Protein AF-A0A8H6SJC3-F1 (afdb_monomer_lite)

Organism: Mycena chlorophos (NCBI:txid658473)

pLDDT: mean 74.45, std 19.92, range [38.31, 98.19]

Structure (mmCIF, N/CA/C/O backbone):
data_AF-A0A8H6SJC3-F1
#
_entry.id   AF-A0A8H6SJC3-F1
#
loop_
_atom_site.group_PDB
_atom_site.id
_atom_site.type_symbol
_atom_site.label_atom_id
_atom_site.label_alt_id
_atom_site.label_comp_id
_atom_site.label_asym_id
_atom_site.label_entity_id
_atom_site.label_seq_id
_atom_site.pdbx_PDB_ins_code
_atom_site.Cartn_x
_atom_site.Cartn_y
_atom_site.Cartn_z
_atom_site.occupancy
_atom_site.B_iso_or_equiv
_atom_site.auth_seq_id
_atom_site.auth_comp_id
_atom_site.auth_asym_id
_atom_site.auth_atom_id
_atom_site.pdbx_PDB_model_num
ATOM 1 N N . MET A 1 1 ? 1.772 46.746 -8.504 1.00 50.16 1 MET A N 1
ATOM 2 C CA . MET A 1 1 ? 1.004 45.771 -9.321 1.00 50.16 1 MET A CA 1
ATOM 3 C C . MET A 1 1 ? 1.841 44.676 -10.005 1.00 50.16 1 MET A C 1
ATOM 5 O O . MET A 1 1 ? 1.263 43.672 -10.388 1.00 50.16 1 MET A O 1
ATOM 9 N N . ARG A 1 2 ? 3.179 44.777 -10.130 1.00 52.19 2 ARG A N 1
ATOM 10 C CA . ARG A 1 2 ? 4.006 43.710 -10.751 1.00 52.19 2 ARG A CA 1
ATOM 11 C C . ARG A 1 2 ? 4.203 42.447 -9.886 1.00 52.19 2 ARG A C 1
ATOM 13 O O . ARG A 1 2 ? 4.376 41.371 -10.439 1.00 52.19 2 ARG A O 1
ATOM 20 N N . ALA A 1 3 ? 4.109 42.555 -8.557 1.00 54.66 3 ALA A N 1
ATOM 21 C CA . ALA A 1 3 ? 4.301 41.428 -7.632 1.00 54.66 3 ALA A CA 1
ATOM 22 C C . ALA A 1 3 ? 3.130 40.421 -7.598 1.00 54.66 3 ALA A C 1
ATOM 24 O O . ALA A 1 3 ? 3.323 39.253 -7.280 1.00 54.66 3 ALA A O 1
ATOM 25 N N . ALA A 1 4 ? 1.914 40.843 -7.964 1.00 55.31 4 ALA A N 1
ATOM 26 C CA . ALA A 1 4 ? 0.754 39.948 -8.009 1.00 55.31 4 ALA A CA 1
ATOM 27 C C . ALA A 1 4 ? 0.805 38.990 -9.217 1.00 55.31 4 ALA A C 1
ATOM 29 O O . ALA A 1 4 ? 0.347 37.853 -9.136 1.00 55.31 4 ALA A O 1
ATOM 30 N N . LEU A 1 5 ? 1.425 39.419 -10.323 1.00 57.59 5 LEU A N 1
ATOM 31 C CA . LEU A 1 5 ? 1.530 38.628 -11.553 1.00 57.59 5 LEU A CA 1
ATOM 32 C C . LEU A 1 5 ? 2.629 37.554 -11.485 1.00 57.59 5 LEU A C 1
ATOM 34 O O . LEU A 1 5 ? 2.480 36.495 -12.093 1.00 57.59 5 LEU A O 1
ATOM 38 N N . SER A 1 6 ? 3.706 37.774 -10.722 1.00 57.31 6 SER A N 1
ATOM 39 C CA . SER A 1 6 ? 4.732 36.744 -10.490 1.00 57.31 6 SER A CA 1
ATOM 40 C C . SER A 1 6 ? 4.219 35.600 -9.606 1.00 57.31 6 SER A C 1
ATOM 42 O O . SER A 1 6 ? 4.542 34.442 -9.865 1.00 57.31 6 SER A O 1
ATOM 44 N N . SER A 1 7 ? 3.355 35.901 -8.629 1.00 54.56 7 SER A N 1
ATOM 45 C CA . SER A 1 7 ? 2.690 34.891 -7.790 1.00 54.56 7 SER A CA 1
ATOM 46 C C . SER A 1 7 ? 1.774 33.969 -8.612 1.00 54.56 7 SER A C 1
ATOM 48 O O . SER A 1 7 ? 1.832 32.743 -8.495 1.00 54.56 7 SER A O 1
ATOM 50 N N . LEU A 1 8 ? 1.011 34.540 -9.550 1.00 57.16 8 LEU A N 1
ATOM 51 C CA . LEU A 1 8 ? 0.108 33.786 -10.429 1.00 57.16 8 LEU A CA 1
ATOM 52 C C . LEU A 1 8 ? 0.863 32.886 -11.423 1.00 57.16 8 LEU A C 1
ATOM 54 O O . LEU A 1 8 ? 0.428 31.772 -11.719 1.00 57.16 8 LEU A O 1
ATOM 58 N N . ARG A 1 9 ? 2.036 33.333 -11.890 1.00 55.62 9 ARG A N 1
ATOM 59 C CA . ARG A 1 9 ? 2.903 32.561 -12.793 1.00 55.62 9 ARG A CA 1
ATOM 60 C C . ARG A 1 9 ? 3.517 31.342 -12.097 1.00 55.62 9 ARG A C 1
ATOM 62 O O . ARG A 1 9 ? 3.545 30.264 -12.686 1.00 55.62 9 ARG A O 1
ATOM 69 N N . ASN A 1 10 ? 3.911 31.471 -10.829 1.00 55.03 10 ASN A N 1
ATOM 70 C CA . ASN A 1 10 ? 4.383 30.336 -10.029 1.00 55.03 10 ASN A CA 1
ATOM 71 C C . ASN A 1 10 ? 3.262 29.326 -9.741 1.00 55.03 10 ASN A C 1
ATOM 73 O O . ASN A 1 10 ? 3.500 28.119 -9.783 1.00 55.03 10 ASN A O 1
ATOM 77 N N . HIS A 1 11 ? 2.027 29.792 -9.534 1.00 54.56 11 HIS A N 1
ATOM 78 C CA . HIS A 1 11 ? 0.894 28.901 -9.285 1.00 54.56 11 HIS A CA 1
ATOM 79 C C . HIS A 1 11 ? 0.477 28.100 -10.535 1.00 54.56 11 HIS A C 1
ATOM 81 O O . HIS A 1 11 ? 0.094 26.934 -10.426 1.00 54.56 11 HIS A O 1
ATOM 87 N N . LEU A 1 12 ? 0.638 28.673 -11.735 1.00 52.19 12 LEU A N 1
ATOM 88 C CA . LEU A 1 12 ? 0.368 27.987 -13.006 1.00 52.19 12 LEU A CA 1
ATOM 89 C C . LEU A 1 12 ? 1.403 26.901 -13.352 1.00 52.19 12 LEU A C 1
ATOM 91 O O . LEU A 1 12 ? 1.046 25.899 -13.972 1.00 52.19 12 LEU A O 1
ATOM 95 N N . HIS A 1 13 ? 2.659 27.040 -12.913 1.00 49.22 13 HIS A N 1
ATOM 96 C CA . HIS A 1 13 ? 3.691 26.016 -13.130 1.00 49.22 13 HIS A CA 1
ATOM 97 C C . HIS A 1 13 ? 3.530 24.767 -12.242 1.00 49.22 13 HIS A C 1
ATOM 99 O O . HIS A 1 13 ? 4.047 23.706 -12.596 1.00 49.22 13 HIS A O 1
ATOM 105 N N . LEU A 1 14 ? 2.751 24.832 -11.154 1.00 50.84 14 LEU A N 1
ATOM 106 C CA . LEU A 1 14 ? 2.372 23.648 -10.366 1.00 50.84 14 LEU A CA 1
ATOM 107 C C . LEU A 1 14 ? 1.349 22.751 -11.085 1.00 50.84 14 LEU A C 1
ATOM 109 O O . LEU A 1 14 ? 1.324 21.546 -10.849 1.00 50.84 14 LEU A O 1
ATOM 113 N N . LYS A 1 15 ? 0.558 23.295 -12.021 1.00 48.22 15 LYS A N 1
ATOM 114 C CA . LYS A 1 15 ? -0.495 22.543 -12.730 1.00 48.22 15 LYS A CA 1
ATOM 115 C C . LYS A 1 15 ? 0.006 21.602 -13.835 1.00 48.22 15 LYS A C 1
ATOM 117 O O . LYS A 1 15 ? -0.793 20.863 -14.395 1.00 48.22 15 LYS A O 1
ATOM 122 N N . ARG A 1 16 ? 1.311 21.585 -14.142 1.00 46.00 16 ARG A N 1
ATOM 123 C CA . ARG A 1 16 ? 1.917 20.698 -15.162 1.00 46.00 16 ARG A CA 1
ATOM 124 C C . ARG A 1 16 ? 2.789 19.567 -14.598 1.00 46.00 16 ARG A C 1
ATOM 126 O O . ARG A 1 16 ? 3.507 18.918 -15.350 1.00 46.00 16 ARG A O 1
ATOM 133 N N . ARG A 1 17 ? 2.712 19.283 -13.293 1.00 47.28 17 ARG A N 1
ATOM 134 C CA . ARG A 1 17 ? 3.320 18.090 -12.668 1.00 47.28 17 ARG A CA 1
ATOM 135 C C . ARG A 1 17 ? 2.292 16.969 -12.452 1.00 47.28 17 ARG A C 1
ATOM 137 O O . ARG A 1 17 ? 2.230 16.362 -11.395 1.00 47.28 17 ARG A O 1
ATOM 144 N N . THR A 1 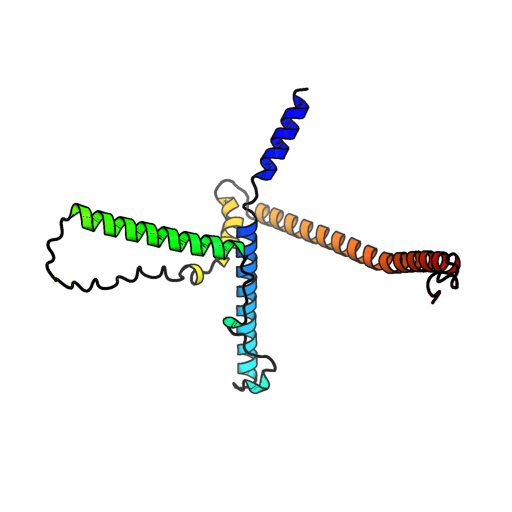18 ? 1.492 16.659 -13.467 1.00 48.03 18 THR A N 1
ATOM 145 C CA . THR A 1 18 ? 0.535 15.535 -13.448 1.00 48.03 18 THR A CA 1
ATOM 146 C C . THR A 1 18 ? 1.133 14.209 -13.942 1.00 48.03 18 THR A C 1
ATOM 148 O O . THR A 1 18 ? 0.408 13.246 -14.140 1.00 48.03 18 THR A O 1
ATOM 151 N N . HIS A 1 19 ? 2.463 14.102 -14.077 1.00 51.31 19 HIS A N 1
ATOM 152 C CA . HIS A 1 19 ? 3.162 12.838 -14.378 1.00 51.31 19 HIS A CA 1
ATOM 153 C C . HIS A 1 19 ? 3.531 12.011 -13.128 1.00 51.31 19 HIS A C 1
ATOM 155 O O . HIS A 1 19 ? 4.270 11.034 -13.222 1.00 51.31 19 HIS A O 1
ATOM 161 N N . ALA A 1 20 ? 3.008 12.373 -11.953 1.00 53.25 20 ALA A N 1
ATOM 162 C CA . ALA A 1 20 ? 3.200 11.619 -10.716 1.00 53.25 20 ALA A CA 1
ATOM 163 C C . ALA A 1 20 ? 2.500 10.239 -10.618 1.00 53.25 20 ALA A C 1
ATOM 165 O O . ALA A 1 20 ? 3.002 9.439 -9.826 1.00 53.25 20 ALA A O 1
ATOM 166 N N . PRO A 1 21 ? 1.421 9.890 -11.362 1.00 57.22 21 PRO A N 1
ATOM 167 C CA . PRO A 1 21 ? 0.766 8.604 -11.134 1.00 57.22 21 PRO A CA 1
ATOM 168 C C . PRO A 1 21 ? 1.667 7.436 -11.547 1.00 57.22 21 PRO A C 1
ATOM 170 O O . PRO A 1 21 ? 1.852 6.517 -10.762 1.00 57.22 21 PRO A O 1
ATOM 173 N N . ALA A 1 22 ? 2.323 7.493 -12.713 1.00 61.09 22 ALA A N 1
ATOM 174 C CA . ALA A 1 22 ? 3.085 6.360 -13.261 1.00 61.09 22 ALA A CA 1
ATOM 175 C C . ALA A 1 22 ? 4.163 5.804 -12.307 1.00 61.09 22 ALA A C 1
ATOM 177 O O . ALA A 1 22 ? 4.344 4.596 -12.210 1.00 61.09 22 ALA A O 1
ATOM 178 N N . ARG A 1 23 ? 4.854 6.673 -11.556 1.00 64.56 23 ARG A N 1
ATOM 179 C CA . ARG A 1 23 ? 5.893 6.243 -10.602 1.00 64.56 23 ARG A CA 1
ATOM 180 C C . ARG A 1 23 ? 5.321 5.615 -9.332 1.00 64.56 23 ARG A C 1
ATOM 182 O O . ARG A 1 23 ? 5.972 4.760 -8.744 1.00 64.56 23 ARG A O 1
ATOM 189 N N . LEU A 1 24 ? 4.141 6.057 -8.897 1.00 68.69 24 LEU A N 1
ATOM 190 C CA . LEU A 1 24 ? 3.436 5.450 -7.768 1.00 68.69 24 LEU A CA 1
ATOM 191 C C . LEU A 1 24 ? 2.919 4.060 -8.145 1.00 68.69 24 LEU A C 1
ATOM 193 O O . LEU A 1 24 ? 3.094 3.135 -7.361 1.00 68.69 24 LEU A O 1
ATOM 197 N N . TRP A 1 25 ? 2.391 3.897 -9.362 1.00 68.69 25 TRP A N 1
ATOM 198 C CA . TRP A 1 25 ? 1.954 2.598 -9.883 1.00 68.69 25 TRP A CA 1
ATOM 199 C C . TRP A 1 25 ? 3.095 1.583 -9.926 1.00 68.69 25 TRP A C 1
ATOM 201 O O . TRP A 1 25 ? 2.991 0.552 -9.275 1.00 68.69 25 TRP A O 1
ATOM 211 N N . LEU A 1 26 ? 4.221 1.926 -10.562 1.00 73.94 26 LEU A N 1
ATOM 212 C CA . LEU A 1 26 ? 5.409 1.058 -10.628 1.00 73.94 26 LEU A CA 1
ATOM 213 C C . LEU A 1 26 ? 5.930 0.649 -9.241 1.00 73.94 26 LEU A C 1
ATOM 215 O O . LEU A 1 26 ? 6.418 -0.462 -9.046 1.00 73.94 26 LEU A O 1
ATOM 219 N N . ARG A 1 27 ? 5.841 1.553 -8.259 1.00 77.75 27 ARG A N 1
ATOM 220 C CA . ARG A 1 27 ? 6.258 1.266 -6.883 1.00 77.75 27 ARG A CA 1
ATOM 221 C C . ARG A 1 27 ? 5.282 0.339 -6.164 1.00 77.75 27 ARG A C 1
ATOM 223 O O . ARG A 1 27 ? 5.716 -0.522 -5.409 1.00 77.75 27 ARG A O 1
ATOM 230 N N . ASN A 1 28 ? 3.985 0.532 -6.363 1.00 81.31 28 ASN A N 1
ATOM 231 C CA . ASN A 1 28 ? 2.973 -0.331 -5.766 1.00 81.31 28 ASN A CA 1
ATOM 232 C C . ASN A 1 28 ? 3.018 -1.726 -6.400 1.00 81.31 28 ASN A C 1
ATOM 234 O O . ASN A 1 28 ? 2.929 -2.723 -5.694 1.00 81.31 28 ASN A O 1
ATOM 238 N N . GLU A 1 29 ? 3.226 -1.795 -7.713 1.00 84.50 29 GLU A N 1
ATOM 239 C CA . GLU A 1 29 ? 3.368 -3.039 -8.464 1.00 84.50 29 GLU A CA 1
ATOM 240 C C . GLU A 1 29 ?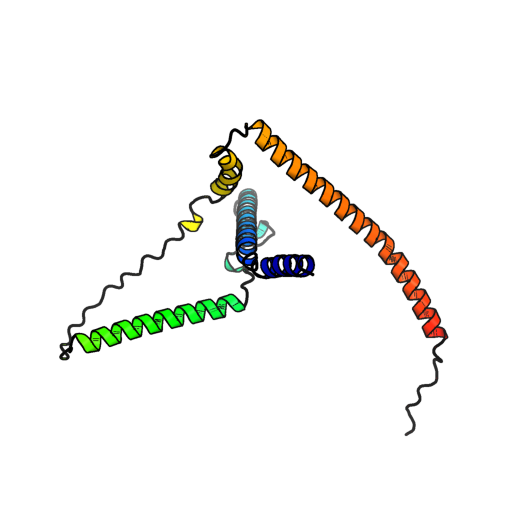 4.565 -3.858 -7.973 1.00 84.50 29 GLU A C 1
ATOM 242 O O . GLU A 1 29 ? 4.410 -5.029 -7.629 1.00 84.50 29 GLU A O 1
ATOM 247 N N . SER A 1 30 ? 5.736 -3.228 -7.833 1.00 84.69 30 SER A N 1
ATOM 248 C CA . SER A 1 30 ? 6.921 -3.913 -7.309 1.00 84.69 30 SER A CA 1
ATOM 249 C C . SER A 1 30 ? 6.747 -4.376 -5.862 1.00 84.69 30 SER A C 1
ATOM 251 O O . SER A 1 30 ? 7.240 -5.441 -5.498 1.00 84.69 30 SER A O 1
ATOM 253 N N . GLN A 1 31 ? 6.003 -3.631 -5.039 1.00 88.00 31 GLN A N 1
ATOM 254 C CA . GLN A 1 31 ? 5.667 -4.060 -3.681 1.00 88.00 31 GLN A CA 1
ATOM 255 C C . GLN A 1 31 ? 4.732 -5.272 -3.668 1.00 88.00 31 GLN A C 1
ATOM 257 O O . GLN A 1 31 ? 4.987 -6.213 -2.921 1.00 88.00 31 GLN A O 1
ATOM 262 N N . ILE A 1 32 ? 3.676 -5.271 -4.485 1.00 88.25 32 ILE A N 1
ATOM 263 C CA . ILE A 1 32 ? 2.732 -6.395 -4.575 1.00 88.25 32 ILE A CA 1
ATOM 264 C C . ILE A 1 32 ? 3.462 -7.665 -5.013 1.00 88.25 32 ILE A C 1
ATOM 266 O O . ILE A 1 32 ? 3.302 -8.708 -4.383 1.00 88.25 32 ILE A O 1
ATOM 270 N N . LEU A 1 33 ? 4.304 -7.560 -6.042 1.00 87.81 33 LEU A N 1
ATOM 271 C CA . LEU A 1 33 ? 5.114 -8.673 -6.533 1.00 87.81 33 LEU A CA 1
ATOM 272 C C . LEU A 1 33 ? 6.075 -9.196 -5.460 1.00 87.81 33 LEU A C 1
ATOM 274 O O . LEU A 1 33 ? 6.116 -10.394 -5.205 1.00 87.81 33 LEU A O 1
ATOM 278 N N . PHE A 1 34 ? 6.768 -8.301 -4.753 1.00 90.69 34 PHE A N 1
ATOM 279 C CA . PHE A 1 34 ? 7.659 -8.684 -3.658 1.00 90.69 34 PHE A CA 1
ATOM 280 C C . PHE A 1 34 ? 6.933 -9.455 -2.543 1.00 90.69 34 PHE A C 1
ATOM 282 O O . PHE A 1 34 ? 7.440 -10.459 -2.041 1.00 90.69 34 PHE A O 1
ATOM 289 N N . PHE A 1 35 ? 5.732 -9.017 -2.154 1.00 92.31 35 PHE A N 1
ATOM 290 C CA . PHE A 1 35 ? 4.941 -9.736 -1.153 1.00 92.31 35 PHE A CA 1
ATOM 291 C C . PHE A 1 35 ? 4.381 -11.060 -1.681 1.00 92.31 35 PHE A C 1
ATOM 293 O O . PHE A 1 35 ? 4.294 -12.016 -0.910 1.00 92.31 35 PHE A O 1
ATOM 300 N N . ALA A 1 36 ? 4.043 -11.143 -2.970 1.00 94.44 36 ALA A N 1
ATOM 301 C CA . ALA A 1 36 ? 3.649 -12.397 -3.601 1.00 94.44 36 ALA A CA 1
ATOM 302 C C . ALA A 1 36 ? 4.797 -13.420 -3.569 1.00 94.44 36 ALA A C 1
ATOM 304 O O . ALA A 1 36 ? 4.572 -14.568 -3.189 1.00 94.44 36 ALA A O 1
ATOM 305 N N . ASP A 1 37 ? 6.030 -13.000 -3.861 1.00 93.31 37 ASP A N 1
ATOM 306 C CA . ASP A 1 37 ? 7.209 -13.869 -3.782 1.00 93.31 37 ASP A CA 1
ATOM 307 C C . ASP A 1 37 ? 7.459 -14.360 -2.352 1.00 93.31 37 ASP A C 1
ATOM 309 O O . ASP A 1 37 ? 7.641 -15.558 -2.122 1.00 93.31 37 ASP A O 1
ATOM 313 N N . LEU A 1 38 ? 7.405 -13.458 -1.365 1.00 95.12 38 LEU A N 1
ATOM 314 C CA . LEU A 1 38 ? 7.531 -13.832 0.048 1.00 95.12 38 LEU A CA 1
ATOM 315 C C . LEU A 1 38 ? 6.450 -14.825 0.482 1.00 95.12 38 LEU A C 1
ATOM 317 O O . LEU A 1 38 ? 6.740 -15.763 1.227 1.00 95.12 38 LEU A O 1
ATOM 321 N N . TYR A 1 39 ? 5.219 -14.639 0.004 1.00 96.19 39 TYR A N 1
ATOM 322 C CA . TYR A 1 39 ? 4.127 -15.566 0.261 1.00 96.19 39 TYR A CA 1
ATOM 323 C C . TYR A 1 39 ? 4.417 -16.952 -0.318 1.00 96.19 39 TYR A C 1
ATOM 325 O O . TYR A 1 39 ? 4.258 -17.942 0.392 1.00 96.19 39 TYR A O 1
ATOM 333 N N . GLN A 1 40 ? 4.888 -17.041 -1.568 1.00 95.44 40 GLN A N 1
ATOM 334 C CA . GLN A 1 40 ? 5.253 -18.324 -2.185 1.00 95.44 40 GLN A CA 1
ATOM 335 C C . GLN A 1 40 ? 6.373 -19.015 -1.410 1.00 95.44 40 GLN A C 1
ATOM 337 O O . GLN A 1 40 ? 6.273 -20.206 -1.125 1.00 95.44 40 GLN A O 1
ATOM 342 N N . ILE A 1 41 ? 7.415 -18.274 -1.027 1.00 95.88 41 ILE A N 1
ATOM 343 C CA . ILE A 1 41 ? 8.529 -18.811 -0.235 1.00 95.88 41 ILE A CA 1
ATOM 344 C C . ILE A 1 41 ? 8.014 -19.371 1.097 1.00 95.88 41 ILE A C 1
ATOM 346 O O . ILE A 1 41 ? 8.355 -20.497 1.462 1.00 95.88 41 ILE A O 1
ATOM 350 N N . GLY A 1 42 ? 7.164 -18.618 1.802 1.00 95.75 42 GLY A N 1
ATOM 351 C CA . GLY A 1 42 ? 6.541 -19.072 3.046 1.00 95.75 42 GLY A CA 1
ATOM 352 C C . GLY A 1 42 ? 5.660 -20.306 2.845 1.00 95.75 42 GLY A C 1
ATOM 353 O O . GLY A 1 42 ? 5.754 -21.260 3.614 1.00 95.75 42 GLY A O 1
ATOM 354 N N . TRP A 1 43 ? 4.860 -20.325 1.779 1.00 97.56 43 TRP A N 1
ATOM 355 C CA . TRP A 1 43 ? 4.011 -21.459 1.420 1.00 97.56 43 TRP A CA 1
ATOM 356 C C . TRP A 1 43 ? 4.840 -22.725 1.160 1.00 97.56 43 TRP A C 1
ATOM 358 O O . TRP A 1 43 ? 4.559 -23.773 1.739 1.00 97.56 43 TRP A O 1
ATOM 368 N N . PHE A 1 44 ? 5.916 -22.625 0.373 1.00 97.69 44 PHE A N 1
ATOM 369 C CA . PHE A 1 44 ? 6.824 -23.748 0.120 1.00 97.69 44 PHE A CA 1
ATOM 370 C C . PHE A 1 44 ? 7.538 -24.229 1.385 1.00 97.69 44 PHE A C 1
ATOM 372 O O . PHE A 1 44 ? 7.716 -25.435 1.553 1.00 97.69 44 PHE A O 1
ATOM 379 N N . ALA A 1 45 ? 7.926 -23.323 2.285 1.00 97.56 45 ALA A N 1
ATOM 380 C CA . ALA A 1 45 ? 8.539 -23.703 3.554 1.00 97.56 45 ALA A CA 1
ATOM 381 C C . ALA A 1 45 ? 7.576 -24.531 4.422 1.00 97.56 45 ALA A C 1
ATOM 383 O O . ALA A 1 45 ? 7.973 -25.559 4.968 1.00 97.56 45 ALA A O 1
ATOM 384 N N . VAL A 1 46 ? 6.300 -24.137 4.501 1.00 97.50 46 VAL A N 1
ATOM 385 C CA . VAL A 1 46 ? 5.276 -24.912 5.225 1.00 97.50 46 VAL A CA 1
ATOM 386 C C . VAL A 1 46 ? 5.009 -26.250 4.536 1.00 97.50 46 VAL A C 1
ATOM 388 O O . VAL A 1 46 ? 4.950 -27.277 5.207 1.00 97.50 46 VAL A O 1
ATOM 391 N N . LEU A 1 47 ? 4.940 -26.272 3.202 1.00 97.75 47 LEU A N 1
ATOM 392 C CA . LEU A 1 47 ? 4.786 -27.513 2.442 1.00 97.75 47 LEU A CA 1
ATOM 393 C C . LEU A 1 47 ? 5.926 -28.507 2.726 1.00 97.75 47 LEU A C 1
ATOM 395 O O . LEU A 1 47 ? 5.680 -29.703 2.872 1.00 97.75 47 LEU A O 1
ATOM 399 N N . GLN A 1 48 ? 7.168 -28.025 2.834 1.00 97.25 48 GLN A N 1
ATOM 400 C CA . GLN A 1 48 ? 8.318 -28.866 3.180 1.00 97.25 48 GLN A CA 1
ATOM 401 C C . GLN A 1 48 ? 8.229 -29.426 4.606 1.00 97.25 48 GLN A C 1
ATOM 403 O O . GLN A 1 48 ? 8.584 -30.586 4.817 1.00 97.25 48 GLN A O 1
ATOM 408 N N . ILE A 1 49 ? 7.739 -28.638 5.570 1.00 97.31 49 ILE A N 1
ATOM 409 C CA . ILE A 1 49 ? 7.523 -29.089 6.956 1.00 97.31 49 ILE A CA 1
ATOM 410 C C . ILE A 1 49 ? 6.457 -30.193 7.007 1.00 97.31 49 ILE A C 1
ATOM 412 O O . ILE A 1 49 ? 6.637 -31.187 7.709 1.00 97.31 49 ILE A O 1
ATOM 416 N N . GLU A 1 50 ? 5.396 -30.069 6.209 1.00 97.56 50 GLU A N 1
ATOM 417 C CA . GLU A 1 50 ? 4.293 -31.038 6.126 1.00 97.56 50 GLU A CA 1
ATOM 418 C C . GLU A 1 50 ? 4.573 -32.221 5.178 1.00 97.56 50 GLU A C 1
ATOM 420 O O . GLU A 1 50 ? 3.653 -32.912 4.732 1.00 97.56 50 GLU A O 1
ATOM 425 N N . ALA A 1 51 ? 5.847 -32.473 4.859 1.00 97.06 51 ALA A N 1
ATOM 426 C CA . ALA A 1 51 ? 6.296 -33.566 3.994 1.00 97.06 51 ALA A CA 1
ATOM 427 C C . ALA A 1 51 ? 5.642 -33.584 2.594 1.00 97.06 51 ALA A C 1
ATOM 429 O O . ALA A 1 51 ? 5.516 -34.644 1.978 1.00 97.06 51 ALA A O 1
ATOM 430 N N . GLY A 1 52 ? 5.248 -32.418 2.075 1.00 95.94 52 GLY A N 1
ATOM 431 C CA . GLY A 1 52 ? 4.656 -32.274 0.743 1.00 95.94 52 GLY A CA 1
ATOM 432 C C . GLY A 1 52 ? 3.132 -32.397 0.682 1.00 95.94 52 GLY A C 1
ATOM 433 O O . GLY A 1 52 ? 2.585 -32.407 -0.419 1.00 95.94 52 GLY A O 1
ATOM 434 N N . ASP A 1 53 ? 2.433 -32.491 1.815 1.00 96.88 53 ASP A N 1
ATOM 435 C CA . ASP A 1 53 ? 0.972 -32.622 1.834 1.00 96.88 53 ASP A CA 1
ATOM 436 C C . ASP A 1 53 ? 0.273 -31.250 1.788 1.00 96.88 53 ASP A C 1
ATOM 438 O O . ASP A 1 53 ? 0.150 -30.550 2.797 1.00 96.88 53 ASP A O 1
ATOM 442 N N . GLU A 1 54 ? -0.216 -30.863 0.605 1.00 97.00 54 GLU A N 1
ATOM 443 C CA . GLU A 1 54 ? -0.901 -29.577 0.392 1.00 97.00 54 GLU A CA 1
ATOM 444 C C . GLU A 1 54 ? -2.160 -29.415 1.257 1.00 97.00 54 GLU A C 1
ATOM 446 O O . GLU A 1 54 ? -2.514 -28.293 1.625 1.00 97.00 54 GLU A O 1
ATOM 451 N N . SER A 1 55 ? -2.822 -30.517 1.634 1.00 96.31 55 SER A N 1
ATOM 452 C CA . SER A 1 55 ? -4.052 -30.468 2.436 1.00 96.31 55 SER A CA 1
ATOM 453 C C . SER A 1 55 ? -3.822 -29.960 3.866 1.00 96.31 55 SER A C 1
ATOM 455 O O . SER A 1 55 ? -4.762 -29.491 4.512 1.00 96.31 55 SER A O 1
ATOM 457 N N . LYS A 1 56 ? -2.572 -30.003 4.346 1.00 96.56 56 LYS A N 1
ATOM 458 C CA . LYS A 1 56 ? -2.182 -29.613 5.709 1.00 96.56 56 LYS A CA 1
ATOM 459 C C . LYS A 1 56 ? -1.642 -28.193 5.832 1.00 96.56 56 LYS A C 1
ATOM 461 O O . LYS A 1 56 ? -1.632 -27.659 6.936 1.00 96.56 56 LYS A O 1
ATOM 466 N N . VAL A 1 57 ? -1.248 -27.554 4.726 1.00 94.25 57 VAL A N 1
ATOM 467 C CA . VAL A 1 57 ? -0.665 -26.196 4.727 1.00 94.25 57 VAL A CA 1
ATOM 468 C C . VAL A 1 57 ? -1.651 -25.150 5.281 1.00 94.25 57 VAL A C 1
ATOM 470 O O . VAL A 1 57 ? -1.238 -24.116 5.792 1.00 94.25 57 VAL A O 1
ATOM 473 N N . GLY A 1 58 ? -2.962 -25.422 5.250 1.00 94.69 58 GLY A N 1
ATOM 474 C CA . GLY A 1 58 ? -3.996 -24.601 5.898 1.00 94.69 58 GLY A CA 1
ATOM 475 C C . GLY A 1 58 ? -4.352 -23.307 5.157 1.00 94.69 58 GLY A C 1
ATOM 476 O O . GLY A 1 58 ? -5.327 -22.645 5.511 1.00 94.69 58 GLY A O 1
ATOM 477 N N . PHE A 1 59 ? -3.609 -22.958 4.107 1.00 95.06 59 PHE A N 1
ATOM 478 C CA . PHE A 1 59 ? -3.888 -21.830 3.224 1.00 95.06 59 PHE A CA 1
ATOM 479 C C . PHE A 1 59 ? -3.570 -22.173 1.761 1.00 95.06 59 PHE A C 1
ATOM 481 O O . PHE A 1 59 ? -2.661 -22.949 1.456 1.00 95.06 59 PHE A O 1
ATOM 488 N N . THR A 1 60 ? -4.360 -21.607 0.847 1.00 96.44 60 THR A N 1
ATOM 489 C CA . THR A 1 60 ? -4.310 -21.915 -0.588 1.00 96.44 60 THR A CA 1
ATOM 490 C C . THR A 1 60 ? -3.038 -21.377 -1.228 1.00 96.44 60 THR A C 1
ATOM 492 O O . THR A 1 60 ? -2.628 -20.255 -0.952 1.00 96.44 60 THR A O 1
ATOM 495 N N . ARG A 1 61 ? -2.440 -22.137 -2.147 1.00 96.56 61 ARG A N 1
ATOM 496 C CA . ARG A 1 61 ? -1.349 -21.626 -2.980 1.00 96.56 61 ARG A CA 1
ATOM 497 C C . ARG A 1 61 ? -1.842 -20.435 -3.803 1.00 96.56 61 ARG A C 1
ATOM 499 O O . ARG A 1 61 ? -2.784 -20.579 -4.579 1.00 96.56 61 ARG A O 1
ATOM 506 N N . LEU A 1 62 ? -1.186 -19.287 -3.649 1.00 96.62 62 LEU A N 1
ATOM 507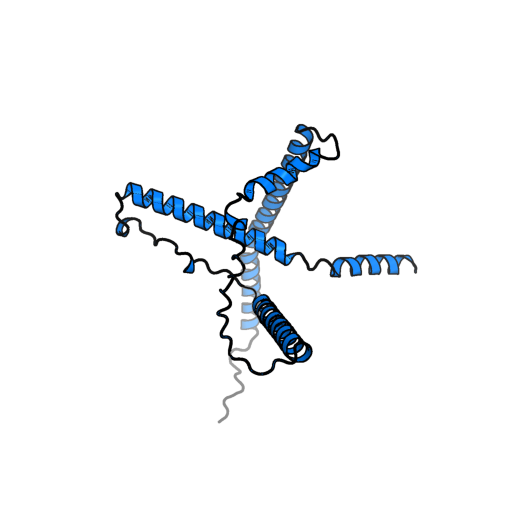 C CA . LEU A 1 62 ? -1.496 -18.080 -4.411 1.00 96.62 62 LEU A CA 1
ATOM 508 C C . LEU A 1 62 ? -1.187 -18.340 -5.890 1.00 96.62 62 LEU A C 1
ATOM 510 O O . LEU A 1 62 ? -0.072 -18.751 -6.225 1.00 96.62 62 LEU A O 1
ATOM 514 N N . LYS A 1 63 ? -2.157 -18.137 -6.778 1.00 94.75 63 LYS A N 1
ATOM 515 C CA . LYS A 1 63 ? -1.936 -18.237 -8.224 1.00 94.75 63 LYS A CA 1
ATOM 516 C C . LYS A 1 63 ? -1.677 -16.863 -8.822 1.00 94.75 63 LYS A C 1
ATOM 518 O O . LYS A 1 63 ? -2.023 -15.840 -8.232 1.00 94.75 63 LYS A O 1
ATOM 523 N N . ARG A 1 64 ? -1.096 -16.823 -10.023 1.00 85.62 64 ARG A N 1
ATOM 524 C CA . ARG A 1 64 ? -0.876 -15.555 -10.735 1.00 85.62 64 ARG A CA 1
ATOM 525 C C . ARG A 1 64 ? -2.206 -14.867 -11.045 1.00 85.62 64 ARG A C 1
ATOM 527 O O . ARG A 1 64 ? -2.296 -13.650 -10.956 1.00 85.62 64 ARG A O 1
ATOM 534 N N . GLU A 1 65 ? -3.245 -15.652 -11.316 1.00 89.38 65 GLU A N 1
ATOM 535 C CA . GLU A 1 65 ? -4.605 -15.164 -11.576 1.00 89.38 65 GLU A CA 1
ATOM 536 C C . GLU A 1 65 ? -5.271 -14.511 -10.350 1.00 89.38 65 GLU A C 1
ATOM 538 O O . GLU A 1 65 ? -6.191 -13.705 -10.502 1.00 89.38 65 GLU A O 1
ATOM 543 N N . ASP A 1 66 ? -4.808 -14.832 -9.137 1.00 88.81 66 ASP A N 1
ATOM 544 C CA . ASP A 1 66 ? -5.325 -14.242 -7.898 1.00 88.81 66 ASP A CA 1
ATOM 545 C C . ASP A 1 66 ? -4.763 -12.827 -7.662 1.00 88.81 66 ASP A C 1
ATOM 547 O O . ASP A 1 66 ? -5.355 -12.029 -6.928 1.00 88.81 66 ASP A O 1
ATOM 551 N N . ILE A 1 67 ? -3.643 -12.484 -8.311 1.00 88.62 67 ILE A N 1
ATOM 552 C CA . ILE A 1 67 ? -3.025 -11.157 -8.248 1.00 88.62 67 ILE A CA 1
ATOM 553 C C . ILE A 1 67 ? -3.733 -10.252 -9.256 1.00 88.62 67 ILE A C 1
ATOM 555 O O . ILE A 1 67 ? -3.371 -10.165 -10.429 1.00 88.62 67 ILE A O 1
ATOM 559 N N . ARG A 1 68 ? -4.777 -9.561 -8.796 1.00 81.62 68 ARG A N 1
ATOM 560 C CA . ARG A 1 68 ? -5.483 -8.573 -9.618 1.00 81.62 68 ARG A CA 1
ATOM 561 C C . ARG A 1 68 ? -4.772 -7.232 -9.551 1.00 81.62 68 ARG A C 1
ATOM 563 O O . ARG A 1 68 ? -4.762 -6.582 -8.505 1.00 81.62 68 ARG A O 1
ATOM 570 N N . TYR A 1 69 ? -4.232 -6.794 -10.682 1.00 72.50 69 TYR A N 1
ATOM 571 C CA . TYR A 1 69 ? -3.816 -5.410 -10.841 1.00 72.50 69 TYR A CA 1
ATOM 572 C C . TYR A 1 69 ? -5.053 -4.525 -10.924 1.00 72.50 69 TYR A C 1
ATOM 574 O O . TYR A 1 69 ? -6.057 -4.862 -11.554 1.00 72.50 69 TYR A O 1
ATOM 582 N N . MET A 1 70 ? -4.993 -3.388 -10.242 1.00 67.69 70 MET A N 1
ATOM 583 C CA . MET A 1 70 ? -6.028 -2.378 -10.350 1.00 67.69 70 MET A CA 1
ATOM 584 C C . MET A 1 70 ? -5.758 -1.581 -11.629 1.00 67.69 70 MET A C 1
ATOM 586 O O . MET A 1 70 ? -5.164 -0.506 -11.585 1.00 67.69 70 MET A O 1
ATOM 590 N N . ASP A 1 71 ? -6.110 -2.160 -12.775 1.00 60.62 71 ASP A N 1
ATOM 591 C CA . ASP A 1 71 ? -5.910 -1.503 -14.060 1.00 60.62 71 ASP A CA 1
ATOM 592 C C . ASP A 1 71 ? -6.837 -0.286 -14.172 1.00 60.62 71 ASP A C 1
ATOM 594 O O . ASP A 1 71 ? -8.058 -0.379 -14.028 1.00 60.62 71 ASP A O 1
ATOM 598 N N . ASP A 1 72 ? -6.236 0.879 -14.404 1.00 57.22 72 ASP A N 1
ATOM 599 C CA . ASP A 1 72 ? -6.949 2.144 -14.550 1.00 57.22 72 ASP A CA 1
ATOM 600 C C . ASP A 1 72 ? -7.810 2.101 -15.833 1.00 57.22 72 ASP A C 1
ATOM 602 O O . ASP A 1 72 ? -7.262 1.882 -16.917 1.00 57.22 72 ASP A O 1
ATOM 606 N N . PRO A 1 73 ? -9.140 2.304 -15.788 1.00 57.12 73 PRO A N 1
ATOM 607 C CA . PRO A 1 73 ? -10.011 2.191 -16.966 1.00 57.12 73 PRO A CA 1
ATOM 608 C C . PRO A 1 73 ? -9.581 3.071 -18.155 1.00 57.12 73 PRO A C 1
ATOM 610 O O . PRO A 1 73 ? -9.890 2.763 -19.309 1.00 57.12 73 PRO A O 1
ATOM 613 N N . GLU A 1 74 ? -8.820 4.142 -17.917 1.00 60.75 74 GLU A N 1
ATOM 614 C CA . GLU A 1 74 ? -8.278 4.980 -18.988 1.00 60.75 74 GLU A CA 1
ATOM 615 C C . GLU A 1 74 ? -7.149 4.320 -19.801 1.00 60.75 74 GLU A C 1
ATOM 617 O O . GLU A 1 74 ? -6.981 4.647 -20.985 1.00 60.75 74 GLU A O 1
ATOM 622 N N . THR A 1 75 ? -6.363 3.405 -19.222 1.00 59.41 75 THR A N 1
ATOM 623 C CA . THR A 1 75 ? -5.216 2.787 -19.917 1.00 59.41 75 THR A CA 1
ATOM 624 C C . THR A 1 75 ? -5.661 1.786 -20.976 1.00 59.41 75 THR A C 1
ATOM 626 O O . THR A 1 75 ? -5.041 1.737 -22.043 1.00 59.41 75 THR A O 1
ATOM 629 N N . PHE A 1 76 ? -6.778 1.083 -20.763 1.00 51.41 76 PHE A N 1
ATOM 630 C CA . PHE A 1 76 ? -7.371 0.204 -21.775 1.00 51.41 76 PHE A CA 1
ATOM 631 C C . PHE A 1 76 ? -7.756 0.975 -23.036 1.00 51.41 76 PHE A C 1
ATOM 633 O O . PHE A 1 76 ? -7.383 0.568 -24.134 1.00 51.41 76 PHE A O 1
ATOM 640 N N . SER A 1 77 ? -8.405 2.136 -22.892 1.00 65.94 77 SER A N 1
ATOM 641 C CA . SER A 1 77 ? -8.802 2.946 -24.053 1.00 65.94 77 SER A CA 1
ATOM 642 C C . SER A 1 77 ? -7.596 3.397 -24.882 1.00 65.94 77 SER A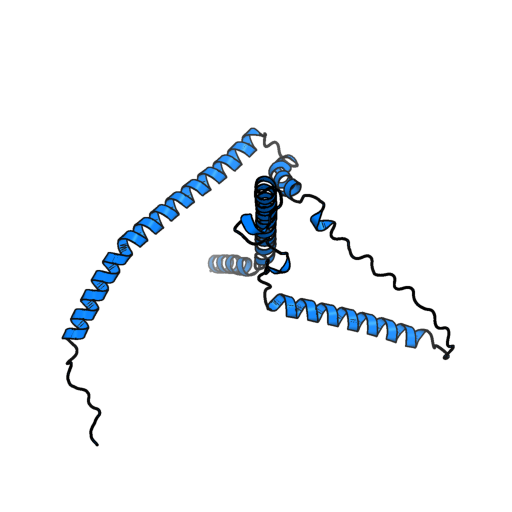 C 1
ATOM 644 O O . SER A 1 77 ? -7.599 3.284 -26.105 1.00 65.94 77 SER A O 1
ATOM 646 N N . LYS A 1 78 ? -6.514 3.832 -24.223 1.00 71.50 78 LYS A N 1
ATOM 647 C CA . LYS A 1 78 ? -5.302 4.312 -24.899 1.00 71.50 78 LYS A CA 1
ATOM 648 C C . LYS A 1 78 ? -4.503 3.174 -25.526 1.00 71.50 78 LYS A C 1
ATOM 650 O O . LYS A 1 78 ? -3.916 3.374 -26.587 1.00 71.50 78 LYS A O 1
ATOM 655 N N . LYS A 1 79 ? -4.452 2.000 -24.890 1.00 70.62 79 LYS A N 1
ATOM 656 C CA . LYS A 1 79 ? -3.714 0.841 -25.412 1.00 70.62 79 LYS A CA 1
ATOM 657 C C . LYS A 1 79 ? -4.434 0.242 -26.620 1.00 70.62 79 LYS A C 1
ATOM 659 O O . LYS A 1 79 ? -3.787 0.042 -27.643 1.00 70.62 79 LYS A O 1
ATOM 664 N N . VAL A 1 80 ? -5.756 0.077 -26.543 1.00 78.81 80 VAL A N 1
ATOM 665 C CA . VAL A 1 80 ? -6.593 -0.359 -27.674 1.00 78.81 80 VAL A CA 1
ATOM 666 C C . VAL A 1 80 ? -6.499 0.635 -28.832 1.00 78.81 80 VAL A C 1
ATOM 668 O O . VAL A 1 80 ? -6.240 0.236 -29.964 1.00 78.81 80 VAL A O 1
ATOM 671 N N . GLU A 1 81 ? -6.591 1.938 -28.552 1.00 81.56 81 GLU A N 1
ATOM 672 C CA . GLU A 1 81 ? -6.463 2.969 -29.587 1.00 81.56 81 GLU A CA 1
ATOM 673 C C . GLU A 1 81 ? -5.074 2.969 -30.245 1.00 81.56 81 GLU A C 1
ATOM 675 O O . GLU A 1 81 ? -4.946 3.145 -31.456 1.00 81.56 81 GLU A O 1
ATOM 680 N N . LYS A 1 82 ? -4.012 2.728 -29.470 1.00 80.62 82 LYS A N 1
ATOM 681 C CA . LYS A 1 82 ? -2.641 2.661 -29.991 1.00 80.62 82 LYS A CA 1
ATOM 682 C C . LYS A 1 82 ? -2.399 1.409 -30.838 1.00 80.62 82 LYS A C 1
ATOM 684 O O . LYS A 1 82 ? -1.652 1.492 -31.812 1.00 80.62 82 LYS A O 1
ATOM 689 N N . VAL A 1 83 ? -3.013 0.277 -30.488 1.00 85.88 83 VAL A N 1
ATOM 690 C CA . VAL A 1 83 ? -2.996 -0.943 -31.314 1.00 85.88 83 VAL A CA 1
ATOM 691 C C . VAL A 1 83 ? -3.725 -0.683 -32.630 1.00 85.88 83 VAL A C 1
ATOM 693 O O . VAL A 1 83 ? -3.131 -0.877 -33.688 1.00 85.88 83 VAL A O 1
ATOM 696 N N . ARG A 1 84 ? -4.924 -0.090 -32.577 1.00 86.38 84 ARG A N 1
ATOM 697 C CA . ARG A 1 84 ? -5.686 0.297 -33.773 1.00 86.38 84 ARG A CA 1
ATOM 698 C C . ARG A 1 84 ? -4.895 1.232 -34.695 1.00 86.38 84 ARG A C 1
ATOM 700 O O . ARG A 1 84 ? -4.822 1.004 -35.896 1.00 86.38 84 ARG A O 1
ATOM 707 N N . GLN A 1 85 ? -4.211 2.237 -34.138 1.00 89.12 85 GLN A N 1
ATOM 708 C CA . GLN A 1 85 ? -3.342 3.123 -34.926 1.00 89.12 85 GLN A CA 1
ATOM 709 C C . GLN A 1 85 ? -2.153 2.400 -35.571 1.00 89.12 85 GLN A C 1
ATOM 711 O O . GLN A 1 85 ? -1.699 2.804 -36.644 1.00 89.12 85 GLN A O 1
ATOM 716 N N . ARG A 1 86 ? -1.593 1.373 -34.920 1.00 83.81 86 ARG A N 1
ATOM 717 C CA . ARG A 1 86 ? -0.511 0.570 -35.508 1.00 83.81 86 ARG A CA 1
ATOM 718 C C . ARG A 1 86 ? -1.031 -0.268 -36.671 1.00 83.81 86 ARG A C 1
ATOM 720 O O . ARG A 1 86 ? -0.396 -0.249 -37.723 1.00 83.81 86 ARG A O 1
ATOM 727 N N . GLU A 1 87 ? -2.186 -0.907 -36.511 1.00 88.69 87 GLU A N 1
ATOM 728 C CA . GLU A 1 87 ? -2.839 -1.680 -37.573 1.00 88.69 87 GLU A CA 1
ATOM 729 C C . GLU A 1 87 ? -3.192 -0.801 -38.778 1.00 88.69 87 GLU A C 1
ATOM 731 O O . GLU A 1 87 ? -2.876 -1.152 -39.913 1.00 88.69 87 GLU A O 1
ATOM 736 N N . GLU A 1 88 ? -3.761 0.388 -38.554 1.00 90.12 88 GLU A N 1
ATOM 737 C CA . GLU A 1 88 ? -4.059 1.342 -39.630 1.00 90.12 88 GLU A CA 1
ATOM 738 C C . GLU A 1 88 ? -2.790 1.781 -40.374 1.00 90.12 88 GLU A C 1
ATOM 740 O O . GLU A 1 88 ? -2.779 1.840 -41.604 1.00 90.12 88 GLU A O 1
ATOM 745 N N . ARG A 1 89 ? -1.692 2.038 -39.650 1.00 87.69 89 ARG A N 1
ATOM 746 C CA . ARG A 1 89 ? -0.397 2.374 -40.267 1.00 87.69 89 ARG A CA 1
ATOM 747 C C . ARG A 1 89 ? 0.190 1.212 -41.058 1.00 87.69 89 ARG A C 1
ATOM 749 O O . ARG A 1 89 ? 0.742 1.448 -42.130 1.00 87.69 89 ARG A O 1
ATOM 756 N N . GLN A 1 90 ? 0.096 -0.015 -40.550 1.00 81.44 90 GLN A N 1
ATOM 757 C CA . GLN A 1 90 ? 0.548 -1.204 -41.275 1.00 81.44 90 GLN A CA 1
ATOM 758 C C . GLN A 1 90 ? -0.280 -1.411 -42.544 1.00 81.44 90 GLN A C 1
ATOM 760 O O . GLN A 1 90 ? 0.284 -1.584 -43.621 1.00 81.44 90 GLN A O 1
ATOM 765 N N . LYS A 1 91 ? -1.605 -1.279 -42.451 1.00 88.38 91 LYS A N 1
ATOM 766 C CA . LYS A 1 91 ? -2.505 -1.395 -43.600 1.00 88.38 91 LYS A CA 1
ATOM 767 C C . LYS A 1 91 ? -2.256 -0.307 -44.647 1.00 88.38 91 LYS A C 1
ATOM 769 O O . LYS A 1 91 ? -2.253 -0.602 -45.837 1.00 88.38 91 LYS A O 1
ATOM 774 N N . ALA A 1 92 ? -1.990 0.927 -44.218 1.00 88.06 92 ALA A N 1
ATOM 775 C CA . ALA A 1 92 ? -1.622 2.019 -45.118 1.00 88.06 92 ALA A CA 1
ATOM 776 C C . ALA A 1 92 ? -0.284 1.759 -45.827 1.00 88.06 92 ALA A C 1
ATOM 778 O O . ALA A 1 92 ? -0.178 2.009 -47.025 1.00 88.06 92 ALA A O 1
ATOM 779 N N . ARG A 1 93 ? 0.715 1.212 -45.118 1.00 81.75 93 ARG A N 1
ATOM 780 C CA . ARG A 1 93 ? 1.989 0.798 -45.729 1.00 81.75 93 ARG A CA 1
ATOM 781 C C . ARG A 1 93 ? 1.784 -0.293 -46.779 1.00 81.75 93 ARG A C 1
ATOM 783 O O . ARG A 1 93 ? 2.301 -0.152 -47.878 1.00 81.75 93 ARG A O 1
ATOM 790 N N . LEU A 1 94 ? 0.997 -1.326 -46.472 1.00 80.75 94 LEU A N 1
ATOM 791 C CA . LEU A 1 94 ? 0.688 -2.403 -47.422 1.00 80.75 94 LEU A CA 1
ATOM 792 C C . LEU A 1 94 ? -0.048 -1.879 -48.663 1.00 80.75 94 LEU A C 1
ATOM 794 O O . LEU A 1 94 ? 0.304 -2.235 -49.783 1.00 80.75 94 LEU A O 1
ATOM 798 N N . ALA A 1 95 ? -1.017 -0.979 -48.481 1.00 82.62 95 ALA A N 1
ATOM 799 C CA . ALA A 1 95 ? -1.728 -0.358 -49.597 1.00 82.62 95 ALA A CA 1
ATOM 800 C C . ALA A 1 95 ? -0.808 0.517 -50.469 1.00 82.62 95 ALA A C 1
ATOM 802 O O . ALA A 1 95 ? -0.978 0.562 -51.683 1.00 82.62 95 ALA A O 1
ATOM 803 N N . GLN A 1 96 ? 0.174 1.200 -49.871 1.00 79.81 96 GLN A N 1
ATOM 804 C CA . GLN A 1 96 ? 1.139 2.015 -50.612 1.00 79.81 96 GLN A CA 1
ATOM 805 C C . GLN A 1 96 ? 2.076 1.150 -51.467 1.00 79.81 96 GLN A C 1
ATOM 807 O O . GLN A 1 96 ? 2.261 1.456 -52.643 1.00 79.81 96 GLN A O 1
ATOM 812 N N . VAL A 1 97 ? 2.575 0.038 -50.914 1.00 74.38 97 VAL A N 1
ATOM 813 C CA . VAL A 1 97 ? 3.368 -0.961 -51.657 1.00 74.38 97 VAL A CA 1
ATOM 814 C C . VAL A 1 97 ? 2.562 -1.529 -52.830 1.00 74.38 97 VAL A C 1
ATOM 816 O O . VAL A 1 97 ? 3.059 -1.599 -53.950 1.00 74.38 97 VAL A O 1
ATOM 819 N N . GLN A 1 98 ? 1.278 -1.833 -52.612 1.00 73.06 98 GLN A N 1
ATOM 820 C CA . GLN A 1 98 ? 0.392 -2.368 -53.650 1.00 73.06 98 GLN A CA 1
ATOM 821 C C . GLN A 1 98 ? 0.170 -1.400 -54.830 1.00 73.06 98 GLN A C 1
ATOM 823 O O . GLN A 1 98 ? -0.031 -1.844 -55.960 1.00 73.06 98 GLN A O 1
ATOM 828 N N . VAL A 1 99 ? 0.207 -0.084 -54.587 1.00 72.75 99 VAL A N 1
ATOM 829 C CA . VAL A 1 99 ? 0.063 0.946 -55.631 1.00 72.75 99 VAL A CA 1
ATOM 830 C C . VAL A 1 99 ? 1.381 1.201 -56.368 1.00 72.75 99 VAL A C 1
ATOM 832 O O . VAL A 1 99 ? 1.358 1.371 -57.586 1.00 72.75 99 VAL A O 1
ATOM 835 N N . GLU A 1 100 ? 2.516 1.232 -55.661 1.00 67.00 100 GLU A N 1
ATOM 836 C CA . GLU A 1 100 ? 3.836 1.484 -56.265 1.00 67.00 100 GLU A CA 1
ATOM 837 C C . GLU A 1 100 ? 4.334 0.319 -57.121 1.00 67.00 100 GLU A C 1
ATOM 839 O O . GLU A 1 100 ? 4.928 0.550 -58.175 1.00 67.00 100 GLU A O 1
ATOM 844 N N . GLU A 1 101 ? 4.086 -0.923 -56.710 1.00 60.75 101 GLU A N 1
ATOM 845 C CA . GLU A 1 101 ? 4.682 -2.079 -57.381 1.00 60.75 101 GLU A CA 1
ATOM 846 C C . GLU A 1 101 ? 3.854 -2.632 -58.551 1.00 60.75 101 GLU A C 1
ATOM 848 O O . GLU A 1 101 ? 4.298 -3.577 -59.196 1.00 60.75 101 GLU A O 1
ATOM 853 N N . GLY A 1 102 ? 2.682 -2.064 -58.875 1.00 55.31 102 GLY A N 1
ATOM 854 C CA . GLY A 1 102 ? 1.913 -2.447 -60.068 1.00 55.31 102 GLY A CA 1
ATOM 855 C C . GLY A 1 102 ? 1.784 -3.965 -60.248 1.00 55.31 102 GLY A C 1
ATOM 856 O O . GLY A 1 102 ? 2.035 -4.469 -61.343 1.00 55.31 102 GLY A O 1
ATOM 857 N N . TRP A 1 103 ? 1.472 -4.693 -59.168 1.00 45.88 103 TRP A N 1
ATOM 858 C CA . TRP A 1 103 ? 1.480 -6.156 -59.165 1.00 45.88 103 TRP A CA 1
ATOM 859 C C . TRP A 1 103 ? 0.477 -6.695 -60.185 1.00 45.88 103 TRP A C 1
ATOM 861 O O . TRP A 1 103 ? -0.735 -6.725 -59.966 1.00 45.88 103 TRP A O 1
ATOM 871 N N . ILE A 1 104 ? 1.015 -7.153 -61.313 1.00 47.66 104 ILE A N 1
ATOM 872 C CA . ILE A 1 104 ? 0.393 -8.170 -62.149 1.00 47.66 104 ILE A CA 1
ATOM 873 C C . ILE A 1 104 ? 0.257 -9.396 -61.251 1.00 47.66 104 ILE A C 1
ATOM 875 O O . ILE A 1 104 ? 1.255 -9.888 -60.734 1.00 47.66 104 ILE A O 1
ATOM 879 N N . SER A 1 105 ? -0.986 -9.835 -61.057 1.00 46.88 105 SER A N 1
ATOM 880 C CA . SER A 1 105 ? -1.389 -11.044 -60.338 1.00 46.88 105 SER A CA 1
ATOM 881 C C . SER A 1 105 ? -0.545 -12.242 -60.781 1.00 46.88 105 SER A C 1
ATOM 883 O O . SER A 1 105 ? -0.881 -12.924 -61.745 1.00 46.88 105 SER A O 1
ATOM 885 N N . SER A 1 106 ? 0.579 -12.472 -60.115 1.00 46.06 106 SER A N 1
ATOM 886 C CA . SER A 1 106 ? 1.377 -13.677 -60.255 1.00 46.06 106 SER A CA 1
ATOM 887 C C . SER A 1 106 ? 1.367 -14.322 -58.886 1.00 46.06 106 SER A C 1
ATOM 889 O O . SER A 1 106 ? 2.047 -13.845 -57.980 1.00 46.06 106 SER A O 1
ATOM 891 N N . ASP A 1 107 ? 0.531 -15.352 -58.754 1.00 50.03 107 ASP A N 1
ATOM 892 C CA . ASP A 1 107 ? 0.363 -16.204 -57.576 1.00 50.03 107 ASP A CA 1
ATOM 893 C C . ASP A 1 107 ? 1.688 -16.882 -57.204 1.00 50.03 107 ASP A C 1
ATOM 895 O O . ASP A 1 107 ? 1.936 -18.048 -57.505 1.00 50.03 107 ASP A O 1
ATOM 899 N N . CYS A 1 108 ? 2.570 -16.132 -56.558 1.00 38.31 108 CYS A N 1
ATOM 900 C CA . CYS A 1 108 ? 3.674 -16.680 -55.799 1.00 38.31 108 CYS A CA 1
ATOM 901 C C . CYS A 1 108 ? 3.285 -16.526 -54.332 1.00 38.31 108 CYS A C 1
ATOM 903 O O . CYS A 1 108 ? 3.535 -15.487 -53.722 1.00 38.31 108 CYS A O 1
ATOM 905 N N . GLU A 1 109 ? 2.630 -17.553 -53.793 1.00 49.69 109 G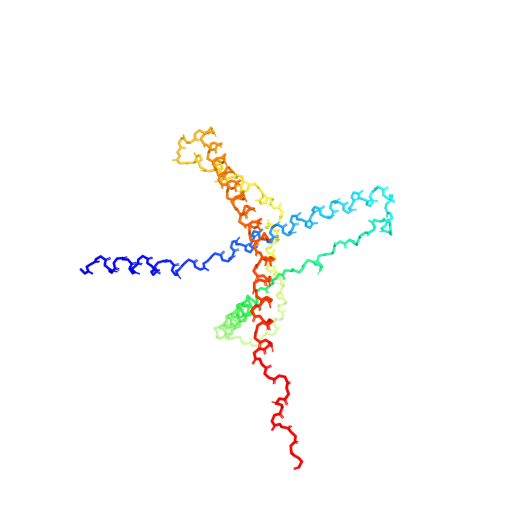LU A N 1
ATOM 906 C CA . GLU A 1 109 ? 2.450 -17.757 -52.357 1.00 49.69 109 GLU A CA 1
ATOM 907 C C . GLU A 1 109 ? 3.840 -17.864 -51.709 1.00 49.69 109 GLU A C 1
ATOM 909 O O . GLU A 1 109 ? 4.399 -18.945 -51.547 1.00 49.69 109 GLU A O 1
ATOM 914 N N . MET A 1 110 ? 4.454 -16.724 -51.393 1.00 45.56 110 MET A N 1
ATOM 915 C CA . MET A 1 110 ? 5.512 -16.692 -50.396 1.00 45.56 110 MET A CA 1
ATOM 916 C C . MET A 1 110 ? 4.820 -16.677 -49.040 1.00 45.56 110 MET A C 1
ATOM 918 O O . MET A 1 110 ? 4.314 -15.641 -48.606 1.00 45.56 110 MET A O 1
ATOM 922 N N . GLU A 1 111 ? 4.789 -17.841 -48.391 1.00 48.75 111 GLU A N 1
ATOM 923 C CA . GLU A 1 111 ? 4.746 -17.923 -46.934 1.00 48.75 111 GLU A CA 1
ATOM 924 C C . GLU A 1 111 ? 5.837 -16.989 -46.405 1.00 48.75 111 GLU A C 1
ATOM 926 O O . GLU A 1 111 ? 7.031 -17.284 -46.452 1.00 48.75 111 GLU A O 1
ATOM 931 N N . VAL A 1 112 ? 5.427 -15.795 -45.980 1.00 45.16 112 VAL A N 1
ATOM 932 C CA . VAL A 1 112 ? 6.267 -14.946 -45.153 1.00 45.16 112 VAL A CA 1
ATOM 933 C C . VAL A 1 112 ? 6.325 -15.679 -43.831 1.00 45.16 112 VAL A C 1
ATOM 935 O O . VAL A 1 112 ? 5.366 -15.619 -43.060 1.00 45.16 112 VAL A O 1
ATOM 938 N N . ASP A 1 113 ? 7.421 -16.413 -43.623 1.00 42.97 113 ASP A N 1
ATOM 939 C CA . ASP A 1 113 ? 7.842 -16.872 -42.306 1.00 42.97 113 ASP A CA 1
ATOM 940 C C . ASP A 1 113 ? 7.581 -15.714 -41.354 1.00 42.97 113 ASP A C 1
ATOM 942 O O . ASP A 1 113 ? 8.160 -14.628 -41.492 1.00 42.97 113 ASP A O 1
ATOM 946 N N . GLY A 1 114 ? 6.616 -15.928 -40.462 1.00 46.56 114 GLY A N 1
ATOM 947 C CA . GLY A 1 114 ? 6.335 -15.029 -39.371 1.00 46.56 114 GLY A CA 1
ATOM 948 C C . GLY A 1 114 ? 7.610 -14.942 -38.562 1.00 46.56 114 GLY A C 1
ATOM 949 O O . GLY A 1 114 ? 7.833 -15.739 -37.659 1.00 46.56 114 GLY A O 1
ATOM 950 N N . VAL A 1 115 ? 8.453 -13.967 -38.897 1.00 47.38 115 VAL A N 1
ATOM 951 C CA . VAL A 1 115 ? 9.339 -13.339 -37.937 1.00 47.38 115 VAL A CA 1
ATOM 952 C C . VAL A 1 115 ? 8.371 -12.725 -36.942 1.00 47.38 115 VAL A C 1
ATOM 954 O O . VAL A 1 115 ? 7.933 -11.584 -37.091 1.00 47.38 115 VAL A O 1
ATOM 957 N N . GLU A 1 116 ? 7.937 -13.567 -36.002 1.00 48.28 116 GLU A N 1
ATOM 958 C CA . GLU A 1 116 ? 7.579 -13.163 -34.663 1.00 48.28 116 GLU A CA 1
ATOM 959 C C . GLU A 1 116 ? 8.643 -12.132 -34.313 1.00 48.28 116 GLU A C 1
ATOM 961 O O . GLU A 1 116 ? 9.826 -12.456 -34.191 1.00 48.28 116 GLU A O 1
ATOM 966 N N . ASP A 1 117 ? 8.232 -10.861 -34.359 1.00 45.16 117 ASP A N 1
ATOM 967 C CA . ASP A 1 117 ? 8.929 -9.767 -33.704 1.00 45.16 117 ASP A CA 1
ATOM 968 C C . ASP A 1 117 ? 9.321 -10.374 -32.368 1.00 45.16 117 ASP A C 1
ATOM 970 O O . ASP A 1 117 ? 8.387 -10.760 -31.654 1.00 45.16 117 ASP A O 1
ATOM 974 N N . PRO A 1 118 ? 10.622 -10.657 -32.131 1.00 53.38 118 PRO A N 1
ATOM 975 C CA . PRO A 1 118 ? 11.024 -11.389 -30.953 1.00 53.38 118 PRO A CA 1
ATOM 976 C C . PRO A 1 118 ? 10.352 -10.631 -29.839 1.00 53.38 118 PRO A C 1
ATOM 978 O O . PRO A 1 118 ? 10.581 -9.421 -29.712 1.00 53.38 118 PRO A O 1
ATOM 981 N N . GLU A 1 119 ? 9.424 -11.313 -29.154 1.00 51.19 119 GLU A N 1
ATOM 982 C CA . GLU A 1 119 ? 8.865 -10.812 -27.919 1.00 51.19 119 GLU A CA 1
ATOM 983 C C . GLU A 1 119 ? 10.072 -10.213 -27.222 1.00 51.19 119 GLU A C 1
ATOM 985 O O . GLU A 1 119 ? 11.104 -10.883 -27.114 1.00 51.19 119 GLU A O 1
ATOM 990 N N . GLU A 1 120 ? 10.032 -8.900 -26.965 1.00 53.16 120 GLU A N 1
ATOM 991 C CA . GLU A 1 120 ? 10.997 -8.280 -26.080 1.00 53.16 120 GLU A CA 1
ATOM 992 C C . GLU A 1 120 ? 10.847 -9.107 -24.819 1.00 53.16 120 GLU A C 1
ATOM 994 O O . GLU A 1 120 ? 9.915 -8.886 -24.042 1.00 53.16 120 GLU A O 1
ATOM 999 N N . ASP A 1 121 ? 11.688 -10.141 -24.728 1.00 46.09 121 ASP A N 1
ATOM 1000 C CA . ASP A 1 121 ? 11.723 -11.076 -23.641 1.00 46.09 121 ASP A CA 1
ATOM 1001 C C . ASP A 1 121 ? 11.703 -10.186 -22.420 1.00 46.09 121 ASP A C 1
ATOM 1003 O O . ASP A 1 121 ? 12.362 -9.135 -22.377 1.00 46.09 121 ASP A O 1
ATOM 1007 N N . ASP A 1 122 ? 10.901 -10.590 -21.452 1.00 48.06 122 ASP A N 1
ATOM 1008 C CA . ASP A 1 122 ? 10.747 -9.968 -20.154 1.00 48.06 122 ASP A CA 1
ATOM 1009 C C . ASP A 1 122 ? 12.084 -9.970 -19.354 1.00 48.06 122 ASP A C 1
ATOM 1011 O O . ASP A 1 122 ? 12.124 -10.241 -18.155 1.00 48.06 122 ASP A O 1
ATOM 1015 N N . GLU A 1 123 ? 13.219 -9.614 -19.969 1.00 47.50 123 GLU A N 1
ATOM 1016 C CA . GLU A 1 123 ? 14.484 -9.198 -19.367 1.00 47.50 123 GLU A CA 1
ATOM 1017 C C . GLU A 1 123 ? 14.302 -8.007 -18.420 1.00 47.50 123 GLU A C 1
ATOM 1019 O O . GLU A 1 123 ? 15.171 -7.739 -17.584 1.00 47.50 123 GLU A O 1
ATOM 1024 N N . PHE A 1 124 ? 13.160 -7.315 -18.482 1.00 48.81 124 PHE A N 1
ATOM 1025 C CA . PHE A 1 124 ? 12.777 -6.360 -17.449 1.00 48.81 124 PHE A CA 1
ATOM 1026 C C . PHE A 1 124 ? 12.587 -7.028 -16.071 1.00 48.81 124 PHE A C 1
ATOM 1028 O O . PHE A 1 124 ? 12.802 -6.374 -15.050 1.00 48.81 124 PHE A O 1
ATOM 1035 N N . PHE A 1 125 ? 12.252 -8.324 -16.018 1.00 46.56 125 PHE A N 1
ATOM 1036 C CA . PHE A 1 125 ? 12.003 -9.056 -14.770 1.00 46.56 125 PHE A CA 1
ATOM 1037 C C . PHE A 1 125 ? 13.193 -9.873 -14.243 1.00 46.56 125 PHE A C 1
ATOM 1039 O O . PHE A 1 125 ? 13.253 -10.131 -13.041 1.00 46.56 125 PHE A O 1
ATOM 1046 N N . THR A 1 126 ? 14.170 -10.255 -15.073 1.00 48.31 126 THR A N 1
ATOM 1047 C CA . THR A 1 126 ? 15.294 -11.112 -14.629 1.00 48.31 126 THR A CA 1
ATOM 1048 C C . THR A 1 126 ? 16.530 -10.341 -14.158 1.00 48.31 126 THR A C 1
ATOM 1050 O O . THR A 1 126 ? 17.339 -10.878 -13.396 1.00 48.31 126 THR A O 1
ATOM 1053 N N . LYS A 1 127 ? 16.677 -9.055 -14.504 1.00 48.47 127 LYS A N 1
ATOM 1054 C CA . LYS A 1 127 ? 17.687 -8.182 -13.881 1.00 48.47 127 LYS A CA 1
ATOM 1055 C C . LYS A 1 127 ? 17.126 -7.584 -12.600 1.00 48.47 127 LYS A C 1
ATOM 1057 O O . LYS A 1 127 ? 16.372 -6.620 -12.642 1.00 48.47 127 LYS A O 1
ATOM 1062 N N . GLY A 1 128 ? 17.536 -8.136 -11.456 1.00 47.12 128 GLY A N 1
ATOM 1063 C CA . GLY A 1 128 ? 17.170 -7.662 -10.119 1.00 47.12 128 GLY A CA 1
ATOM 1064 C C . GLY A 1 128 ? 17.224 -6.134 -9.981 1.00 47.12 128 GLY A C 1
ATOM 1065 O O . GLY A 1 128 ? 18.273 -5.553 -9.696 1.00 47.12 128 GLY A O 1
ATOM 1066 N N . SER A 1 129 ? 16.066 -5.482 -10.126 1.00 49.84 129 SER A N 1
ATOM 1067 C CA . SER A 1 129 ? 15.913 -4.017 -10.103 1.00 49.84 129 SER A CA 1
ATOM 1068 C C . SER A 1 129 ? 16.139 -3.405 -8.711 1.00 49.84 129 SER A C 1
ATOM 1070 O O . SER A 1 129 ? 16.162 -2.187 -8.535 1.00 49.84 129 SER A O 1
ATOM 1072 N N . ASN A 1 130 ? 16.433 -4.249 -7.719 1.00 48.81 130 ASN A N 1
ATOM 1073 C CA . ASN A 1 130 ? 16.821 -3.844 -6.374 1.00 48.81 130 ASN A CA 1
ATOM 1074 C C . ASN A 1 130 ? 18.258 -3.284 -6.305 1.00 48.81 130 ASN A C 1
ATOM 1076 O O . ASN A 1 130 ? 18.578 -2.572 -5.352 1.00 48.81 130 ASN A O 1
ATOM 1080 N N . GLN A 1 131 ? 19.124 -3.527 -7.305 1.00 50.31 131 GLN A N 1
ATOM 1081 C CA . GLN A 1 131 ? 20.454 -2.891 -7.349 1.00 50.31 131 GLN A CA 1
ATOM 1082 C C . GLN A 1 131 ? 20.385 -1.400 -7.708 1.00 50.31 131 GLN A C 1
ATOM 1084 O O . GLN A 1 131 ? 21.156 -0.602 -7.173 1.00 50.31 131 GLN A O 1
ATOM 1089 N N . THR A 1 132 ? 19.439 -0.989 -8.554 1.00 51.41 132 THR A N 1
ATOM 1090 C CA . THR A 1 132 ? 19.355 0.397 -9.048 1.00 51.41 132 THR A CA 1
ATOM 1091 C C . THR A 1 132 ? 18.829 1.367 -7.985 1.00 51.41 132 THR A C 1
ATOM 1093 O O . THR A 1 132 ? 19.161 2.551 -7.991 1.00 51.41 132 THR A O 1
ATOM 1096 N N . VAL A 1 133 ? 18.040 0.877 -7.022 1.00 46.44 133 VAL A N 1
ATOM 1097 C CA . VAL A 1 133 ? 17.538 1.704 -5.910 1.00 46.44 133 VAL A CA 1
ATOM 1098 C C . VAL A 1 133 ? 18.642 1.989 -4.884 1.00 46.44 133 VAL A C 1
ATOM 1100 O O . VAL A 1 133 ? 18.694 3.090 -4.336 1.00 46.44 133 VAL A O 1
ATOM 1103 N N . MET A 1 134 ? 19.575 1.050 -4.678 1.00 42.72 134 MET A N 1
ATOM 1104 C CA . MET A 1 134 ? 20.785 1.309 -3.886 1.00 42.72 134 MET A CA 1
ATOM 1105 C C . MET A 1 134 ? 21.790 2.177 -4.658 1.00 42.72 134 MET A C 1
ATOM 1107 O O . MET A 1 134 ? 22.442 3.024 -4.043 1.00 42.72 134 MET A O 1
ATOM 1111 N N . SER A 1 135 ? 21.878 2.037 -5.991 1.00 51.41 135 SER A N 1
ATOM 1112 C CA . SER A 1 135 ? 22.798 2.846 -6.802 1.00 51.41 135 SER A CA 1
ATOM 1113 C C . SER A 1 135 ? 22.422 4.327 -6.795 1.00 51.41 135 SER A C 1
ATOM 1115 O O . SER A 1 135 ? 23.296 5.143 -6.570 1.00 51.41 135 SER A O 1
ATOM 1117 N N . GLN A 1 136 ? 21.143 4.710 -6.887 1.00 51.22 136 GLN A N 1
ATOM 1118 C CA . GLN A 1 136 ? 20.769 6.137 -6.942 1.00 51.22 136 GLN A CA 1
ATOM 1119 C C . GLN A 1 136 ? 21.054 6.926 -5.652 1.00 51.22 136 GLN A C 1
ATOM 1121 O O . GLN A 1 136 ? 21.260 8.139 -5.706 1.00 51.22 136 GLN A O 1
ATOM 1126 N N . VAL A 1 137 ? 21.069 6.265 -4.489 1.00 52.19 137 VAL A N 1
ATOM 1127 C CA . VAL A 1 137 ? 21.466 6.901 -3.218 1.00 52.19 137 VAL A CA 1
ATOM 1128 C C . VAL A 1 137 ? 22.993 6.966 -3.098 1.00 52.19 137 VAL A C 1
ATOM 1130 O O . VAL A 1 137 ? 23.520 7.930 -2.539 1.00 52.19 137 VAL A O 1
ATOM 1133 N N . LEU A 1 138 ? 23.711 5.992 -3.671 1.00 50.25 138 LEU A N 1
ATOM 1134 C CA . LEU A 1 138 ? 25.171 6.026 -3.777 1.00 50.25 138 LEU A CA 1
ATOM 1135 C C . LEU A 1 138 ? 25.686 6.959 -4.890 1.00 50.25 138 LEU A C 1
ATOM 1137 O O . LEU A 1 138 ? 26.772 7.513 -4.739 1.00 50.25 138 LEU A O 1
ATOM 1141 N N . ASP A 1 139 ? 24.920 7.207 -5.954 1.00 50.12 139 ASP A N 1
ATOM 1142 C CA . ASP A 1 139 ? 25.304 8.029 -7.115 1.00 50.12 139 ASP A CA 1
ATOM 1143 C C . ASP A 1 139 ? 25.417 9.525 -6.769 1.00 50.12 139 ASP A C 1
ATOM 1145 O O . ASP A 1 139 ? 25.976 10.313 -7.533 1.00 50.12 139 ASP A O 1
ATOM 1149 N N . CYS A 1 140 ? 25.016 9.929 -5.555 1.00 48.50 140 CYS A N 1
ATOM 1150 C CA . CYS A 1 140 ? 25.429 11.205 -4.963 1.00 48.50 140 CYS A CA 1
ATOM 1151 C C . CYS A 1 140 ? 26.960 11.339 -4.785 1.00 48.50 140 CYS A C 1
ATOM 1153 O O . CYS A 1 140 ? 27.429 12.414 -4.413 1.00 48.50 140 CYS A O 1
ATOM 1155 N N . THR A 1 141 ? 27.743 10.294 -5.074 1.00 48.97 141 THR A N 1
ATOM 1156 C CA . THR A 1 141 ? 29.212 10.347 -5.159 1.00 48.97 141 THR A CA 1
ATOM 1157 C C . THR A 1 141 ? 29.749 10.829 -6.511 1.00 48.97 141 THR A C 1
ATOM 1159 O O . THR A 1 141 ? 30.912 11.220 -6.578 1.00 48.97 141 THR A O 1
ATOM 1162 N N . ILE A 1 142 ? 28.943 10.880 -7.580 1.00 53.09 142 ILE A N 1
ATOM 1163 C CA . ILE A 1 142 ? 29.473 11.098 -8.942 1.00 53.09 142 ILE A CA 1
ATOM 1164 C C . ILE A 1 142 ? 29.725 12.586 -9.273 1.00 53.09 142 ILE A C 1
ATOM 1166 O O . ILE A 1 142 ? 30.418 12.891 -10.238 1.00 53.09 142 ILE A O 1
ATOM 1170 N N . SER A 1 143 ? 29.268 13.544 -8.455 1.00 54.81 143 SER A N 1
ATOM 1171 C CA . SER A 1 143 ? 29.533 14.975 -8.724 1.00 54.81 143 SER A CA 1
ATOM 1172 C C . SER A 1 143 ? 29.907 15.829 -7.503 1.00 54.81 143 SER A C 1
ATOM 1174 O O . SER A 1 143 ? 29.913 17.058 -7.598 1.00 54.81 143 SER A O 1
ATOM 1176 N N . GLY A 1 144 ? 30.259 15.233 -6.360 1.00 58.97 144 GLY A N 1
ATOM 1177 C CA . GLY A 1 144 ? 30.769 16.003 -5.220 1.00 58.97 144 GLY A CA 1
ATOM 1178 C C . GLY A 1 144 ? 31.291 15.151 -4.057 1.00 58.97 144 GLY A C 1
ATOM 1179 O O . GLY A 1 144 ? 30.898 13.994 -3.922 1.00 58.97 144 GLY A O 1
ATOM 1180 N N . PRO A 1 145 ? 32.152 15.710 -3.181 1.00 52.19 145 PRO A N 1
ATOM 1181 C CA . PRO A 1 145 ? 32.841 14.987 -2.113 1.00 52.19 145 PRO A CA 1
ATOM 1182 C C . PRO A 1 145 ? 31.925 14.778 -0.898 1.00 52.19 145 PRO A C 1
ATOM 1184 O O . PRO A 1 145 ? 32.277 15.111 0.236 1.00 52.19 145 PRO A O 1
ATOM 1187 N N . CYS A 1 146 ? 30.715 14.254 -1.097 1.00 60.62 146 CYS A N 1
ATOM 1188 C CA . CYS A 1 146 ? 29.957 13.748 0.038 1.00 60.62 146 CYS A CA 1
ATOM 1189 C C . CYS A 1 146 ? 30.610 12.445 0.484 1.00 60.62 146 CYS A C 1
ATOM 1191 O O . CYS A 1 146 ? 30.371 11.383 -0.081 1.00 60.62 146 CYS A O 1
ATOM 1193 N N . SER A 1 147 ? 31.460 12.545 1.508 1.00 75.62 147 SER A N 1
ATOM 1194 C CA . SER A 1 147 ? 31.973 11.377 2.218 1.00 75.62 147 SER A CA 1
ATOM 1195 C C . SER A 1 147 ? 30.818 10.443 2.598 1.00 75.62 147 SER A C 1
ATOM 1197 O O . SER A 1 147 ? 29.706 10.904 2.870 1.00 75.62 147 SER A O 1
ATOM 1199 N N . PHE A 1 148 ? 31.083 9.141 2.681 1.00 76.69 148 PHE A N 1
ATOM 1200 C CA . PHE A 1 148 ? 30.130 8.143 3.180 1.00 76.69 148 PHE A CA 1
ATOM 1201 C C . PHE A 1 148 ? 29.425 8.595 4.478 1.00 76.69 148 PHE A C 1
ATOM 1203 O O . PHE A 1 148 ? 28.218 8.428 4.635 1.00 76.69 148 PHE A O 1
ATOM 1210 N N . ALA A 1 149 ? 30.151 9.281 5.368 1.00 81.00 149 ALA A N 1
ATOM 1211 C CA . ALA A 1 149 ? 29.600 9.845 6.596 1.00 81.00 149 ALA A CA 1
ATOM 1212 C C . ALA A 1 149 ? 28.487 10.883 6.350 1.00 81.00 149 ALA A C 1
ATOM 1214 O O . ALA A 1 149 ? 27.515 10.935 7.103 1.00 81.00 149 ALA A O 1
ATOM 1215 N N . THR A 1 150 ? 28.591 11.698 5.298 1.00 80.44 150 THR A N 1
ATOM 1216 C CA . THR A 1 150 ? 27.545 12.661 4.926 1.00 80.44 150 THR A CA 1
ATOM 1217 C C . THR A 1 150 ? 26.296 11.949 4.413 1.00 80.44 150 THR A C 1
ATOM 1219 O O . THR A 1 150 ? 25.191 12.314 4.812 1.00 80.44 150 THR A O 1
ATOM 1222 N N . ALA A 1 151 ? 26.455 10.897 3.604 1.00 78.06 151 ALA A N 1
ATOM 1223 C CA . ALA A 1 151 ? 25.332 10.088 3.129 1.00 78.06 151 ALA A CA 1
ATOM 1224 C C . ALA A 1 151 ? 24.577 9.426 4.297 1.00 78.06 151 ALA A C 1
ATOM 1226 O O . ALA A 1 151 ? 23.355 9.550 4.390 1.00 78.06 151 ALA A O 1
ATOM 1227 N N . VAL A 1 152 ? 25.305 8.832 5.252 1.00 85.69 152 VAL A N 1
ATOM 1228 C CA . VAL A 1 152 ? 24.717 8.248 6.472 1.00 85.69 152 VAL A CA 1
ATOM 1229 C C . VAL A 1 152 ? 23.961 9.299 7.290 1.00 85.69 152 VAL A C 1
ATOM 1231 O O . VAL A 1 152 ? 22.848 9.040 7.740 1.00 85.69 152 VAL A O 1
ATOM 1234 N N . ARG A 1 153 ? 24.511 10.511 7.452 1.00 88.62 153 ARG A N 1
ATOM 1235 C CA . ARG A 1 153 ? 23.827 11.606 8.170 1.00 88.62 153 ARG A CA 1
ATOM 1236 C C . ARG A 1 153 ? 22.546 12.056 7.474 1.00 88.62 153 ARG A C 1
ATOM 1238 O O . ARG A 1 153 ? 21.563 12.353 8.154 1.00 88.62 153 ARG A O 1
ATOM 1245 N N . ILE A 1 154 ? 22.549 12.122 6.142 1.00 83.06 154 ILE A N 1
ATOM 1246 C CA . ILE A 1 154 ? 21.363 12.480 5.357 1.00 83.06 154 ILE A CA 1
ATOM 1247 C C . ILE A 1 154 ? 20.279 11.417 5.540 1.00 83.06 154 ILE A C 1
ATOM 1249 O O . ILE A 1 154 ? 19.142 11.765 5.861 1.00 83.06 154 ILE A O 1
ATOM 1253 N N . GLU A 1 155 ? 20.617 10.137 5.383 1.00 84.00 155 GLU A N 1
ATOM 1254 C CA . GLU A 1 155 ? 19.646 9.055 5.559 1.00 84.00 155 GLU A CA 1
ATOM 1255 C C . GLU A 1 155 ? 19.141 8.954 6.999 1.00 84.00 155 GLU A C 1
ATOM 1257 O O . GLU A 1 155 ? 17.934 8.823 7.211 1.00 84.00 155 GLU A O 1
ATOM 1262 N N . TRP A 1 156 ? 20.011 9.145 7.993 1.00 93.19 156 TRP A N 1
ATOM 1263 C CA . TRP A 1 156 ? 19.602 9.239 9.394 1.00 93.19 156 TRP A CA 1
ATOM 1264 C C . TRP A 1 156 ? 18.618 10.392 9.625 1.00 93.19 156 TRP A C 1
ATOM 1266 O O . TRP A 1 156 ? 17.565 10.201 10.227 1.00 93.19 156 TRP A O 1
ATOM 1276 N N . SER A 1 157 ? 18.911 11.580 9.088 1.00 94.25 157 SER A N 1
ATOM 1277 C CA . SER A 1 157 ? 18.035 12.754 9.216 1.00 94.25 157 SER A CA 1
ATOM 1278 C C . SER A 1 157 ? 16.673 12.525 8.554 1.00 94.25 157 SER A C 1
ATOM 1280 O O . SER A 1 157 ? 15.643 12.921 9.102 1.00 94.25 157 SER A O 1
ATOM 1282 N N . LYS A 1 158 ? 16.640 11.842 7.400 1.00 89.88 158 LYS A N 1
ATOM 1283 C CA . LYS A 1 158 ? 15.391 11.436 6.735 1.00 89.88 158 LYS A CA 1
ATOM 1284 C C . LYS A 1 158 ? 14.614 10.419 7.571 1.00 89.88 158 LYS A C 1
ATOM 1286 O O . LYS A 1 158 ? 13.404 10.572 7.715 1.00 89.88 158 LYS A O 1
ATOM 1291 N N . ALA A 1 159 ? 15.276 9.390 8.099 1.00 90.88 159 ALA A N 1
ATOM 1292 C CA . ALA A 1 159 ? 14.648 8.376 8.945 1.00 90.88 159 ALA A CA 1
ATOM 1293 C C . ALA A 1 159 ? 14.063 9.001 10.219 1.00 90.88 159 ALA A C 1
ATOM 1295 O O . ALA A 1 159 ? 12.895 8.780 10.533 1.00 90.88 159 ALA A O 1
ATOM 1296 N N . TRP A 1 160 ? 14.826 9.872 10.876 1.00 96.44 160 TRP A N 1
ATOM 1297 C CA . TRP A 1 160 ? 14.387 10.605 12.058 1.00 96.44 160 TRP A CA 1
ATOM 1298 C C . TRP A 1 160 ? 13.193 11.526 11.765 1.00 96.44 160 TRP A C 1
ATOM 1300 O O . TRP A 1 160 ? 12.209 11.513 12.500 1.00 96.44 160 TRP A O 1
ATOM 1310 N N . ALA A 1 161 ? 13.211 12.259 10.646 1.00 93.56 161 ALA A N 1
ATOM 1311 C CA . ALA A 1 161 ? 12.080 13.092 10.231 1.00 93.56 161 ALA A CA 1
ATOM 1312 C C . ALA A 1 161 ? 10.819 12.277 9.881 1.00 93.56 161 ALA A C 1
ATOM 1314 O O . ALA A 1 161 ? 9.702 12.770 10.042 1.00 93.56 161 ALA A O 1
ATOM 1315 N N . ARG A 1 162 ? 10.968 11.042 9.377 1.00 93.38 162 ARG A N 1
ATOM 1316 C CA . ARG A 1 162 ? 9.835 10.124 9.163 1.00 93.38 162 ARG A CA 1
ATOM 1317 C C . ARG A 1 162 ? 9.264 9.631 10.489 1.00 93.38 162 ARG A C 1
ATOM 1319 O O . ARG A 1 162 ? 8.052 9.685 10.640 1.00 93.38 162 ARG A O 1
ATOM 1326 N N . LEU A 1 163 ? 10.117 9.224 11.433 1.00 96.06 163 LEU A N 1
ATOM 1327 C CA . LEU A 1 163 ? 9.698 8.796 12.772 1.00 96.06 163 LEU A CA 1
ATOM 1328 C C . LEU A 1 163 ? 8.922 9.904 13.494 1.00 96.06 163 LEU A C 1
ATOM 1330 O O . LEU A 1 163 ? 7.806 9.683 13.938 1.00 96.06 163 LEU A O 1
ATOM 1334 N N . ARG A 1 164 ? 9.470 11.120 13.500 1.00 95.69 164 ARG A N 1
ATOM 1335 C CA . ARG A 1 164 ? 8.827 12.336 14.017 1.00 95.69 164 ARG A CA 1
ATOM 1336 C C . ARG A 1 164 ? 7.422 12.562 13.454 1.00 95.69 164 ARG A C 1
ATOM 1338 O O . ARG A 1 164 ? 6.485 12.793 14.204 1.00 95.69 164 ARG A O 1
ATOM 1345 N N . ARG A 1 165 ? 7.283 12.507 12.124 1.00 96.06 165 ARG A N 1
ATOM 1346 C CA . ARG A 1 165 ? 5.981 12.669 11.459 1.00 96.06 165 ARG A CA 1
ATOM 1347 C C . ARG A 1 165 ? 5.018 11.552 11.859 1.00 96.06 165 ARG A C 1
ATOM 1349 O O . ARG A 1 165 ? 3.857 11.826 12.114 1.00 96.06 165 ARG A O 1
ATOM 1356 N N . TRP A 1 166 ? 5.505 10.316 11.922 1.00 95.12 166 TRP A N 1
ATOM 1357 C CA . TRP A 1 166 ? 4.698 9.175 12.341 1.00 95.12 166 TRP A CA 1
ATOM 1358 C C . TRP A 1 166 ? 4.193 9.327 13.782 1.00 95.12 166 TRP A C 1
ATOM 1360 O O . TRP A 1 166 ? 3.016 9.111 14.040 1.00 95.12 166 TRP A O 1
ATOM 1370 N N . GLU A 1 167 ? 5.042 9.762 14.713 1.00 96.94 167 GLU A N 1
ATOM 1371 C CA . GLU A 1 167 ? 4.638 10.048 16.096 1.00 96.94 167 GLU A CA 1
ATOM 1372 C C . GLU A 1 167 ? 3.582 11.161 16.172 1.00 96.94 167 GLU A C 1
ATOM 1374 O O . GLU A 1 167 ? 2.625 11.049 16.937 1.00 96.94 167 GLU A O 1
ATOM 1379 N N . GLU A 1 168 ? 3.718 12.212 15.356 1.00 96.06 168 GLU A N 1
ATOM 1380 C CA . GLU A 1 168 ? 2.711 13.274 15.236 1.00 96.06 168 GLU A CA 1
ATOM 1381 C C . GLU A 1 168 ? 1.374 12.730 14.702 1.00 96.06 168 GLU A C 1
ATOM 1383 O O . GLU A 1 168 ? 0.328 13.019 15.281 1.00 96.06 168 GLU A O 1
ATOM 1388 N N . GLU A 1 169 ? 1.395 11.906 13.650 1.00 95.69 169 GLU A N 1
ATOM 1389 C CA . GLU A 1 169 ? 0.202 11.259 13.084 1.00 95.69 169 GLU A CA 1
ATOM 1390 C C . GLU A 1 169 ? -0.482 10.333 14.100 1.00 95.69 169 GLU A C 1
ATOM 1392 O O . GLU A 1 169 ? -1.697 10.410 14.284 1.00 95.69 169 GLU A O 1
ATOM 1397 N N . VAL A 1 170 ? 0.288 9.514 14.823 1.00 96.44 170 VAL A N 1
ATOM 1398 C CA . VAL A 1 170 ? -0.228 8.663 15.908 1.00 96.44 170 VAL A CA 1
ATOM 1399 C C . VAL A 1 170 ? -0.845 9.514 17.021 1.00 96.44 170 VAL A C 1
ATOM 1401 O O . VAL A 1 170 ? -1.915 9.175 17.530 1.00 96.44 170 VAL A O 1
ATOM 1404 N N . GLY A 1 171 ? -0.214 10.634 17.381 1.00 97.06 171 GLY A N 1
ATOM 1405 C CA . GLY A 1 171 ? -0.747 11.581 18.360 1.00 97.06 171 GLY A CA 1
ATOM 1406 C C . GLY A 1 171 ? -2.082 12.192 17.926 1.00 97.06 171 GLY A C 1
ATOM 1407 O O . GLY A 1 171 ? -3.027 12.222 18.716 1.00 97.06 171 GLY A O 1
ATOM 1408 N N . ILE A 1 172 ? -2.184 12.616 16.662 1.00 96.62 172 ILE A N 1
ATOM 1409 C CA . ILE A 1 172 ? -3.425 13.142 16.074 1.00 96.62 172 ILE A CA 1
ATOM 1410 C C . ILE A 1 172 ? -4.519 12.072 16.085 1.00 96.62 172 ILE A C 1
ATOM 1412 O O . ILE A 1 172 ? -5.598 12.330 16.608 1.00 96.62 172 ILE A O 1
ATOM 1416 N N . LEU A 1 173 ? -4.236 10.864 15.590 1.00 96.56 173 LEU A N 1
ATOM 1417 C CA . LEU A 1 173 ? -5.208 9.764 15.548 1.00 96.56 173 LEU A CA 1
ATOM 1418 C C . LEU A 1 173 ? -5.702 9.370 16.942 1.00 96.56 173 LEU A C 1
ATOM 1420 O O . LEU A 1 173 ? -6.890 9.109 17.141 1.00 96.56 173 LEU A O 1
ATOM 1424 N N . THR A 1 174 ? -4.801 9.350 17.922 1.00 97.69 174 THR A N 1
ATOM 1425 C CA . THR A 1 174 ? -5.155 9.066 19.317 1.00 97.69 174 THR A CA 1
ATOM 1426 C C . THR A 1 174 ? -6.098 10.137 19.863 1.00 97.69 174 THR A C 1
ATOM 1428 O O . THR A 1 174 ? -7.118 9.817 20.475 1.00 97.69 174 THR A O 1
ATOM 1431 N N . GLU A 1 175 ? -5.795 11.411 19.611 1.00 97.69 175 GLU A N 1
ATOM 1432 C CA . GLU A 1 175 ? -6.622 12.528 20.066 1.00 97.69 175 GLU A CA 1
ATOM 1433 C C . GLU A 1 175 ? -7.973 12.596 19.335 1.00 97.69 175 GLU A C 1
ATOM 1435 O O . GLU A 1 175 ? -8.995 12.868 19.966 1.00 97.69 175 GLU A O 1
ATOM 1440 N N . GLU A 1 176 ? -8.019 12.300 18.036 1.00 97.38 176 GLU A N 1
ATOM 1441 C CA . GLU A 1 176 ? -9.268 12.163 17.281 1.00 97.38 176 GLU A CA 1
ATOM 1442 C C . GLU A 1 176 ? -10.131 11.042 17.860 1.00 97.38 176 GLU A C 1
ATOM 1444 O O . GLU A 1 176 ? -11.291 11.276 18.204 1.00 97.38 176 GLU A O 1
ATOM 1449 N N . THR A 1 177 ? -9.548 9.861 18.079 1.00 96.81 177 THR A N 1
ATOM 1450 C CA . THR A 1 177 ? -10.243 8.713 18.685 1.00 96.81 177 THR A CA 1
ATOM 1451 C C . THR A 1 177 ? -10.803 9.064 20.064 1.00 96.81 177 THR A C 1
ATOM 1453 O O . THR A 1 177 ? -11.918 8.670 20.402 1.00 96.81 177 THR A O 1
ATOM 1456 N N . ARG A 1 178 ? -10.076 9.869 20.849 1.00 98.06 178 ARG A N 1
ATOM 1457 C CA . ARG A 1 178 ? -10.536 10.361 22.155 1.00 98.06 178 ARG A CA 1
ATOM 1458 C C . ARG A 1 178 ? -11.699 11.357 22.045 1.00 98.06 178 ARG A C 1
ATOM 1460 O O . ARG A 1 178 ? -12.554 11.392 22.928 1.00 98.06 178 ARG A O 1
ATOM 1467 N N . ARG A 1 179 ? -11.738 12.187 20.998 1.00 97.25 179 ARG A N 1
ATOM 1468 C CA . ARG A 1 179 ? -12.771 13.224 20.798 1.00 97.25 179 ARG A CA 1
ATOM 1469 C C . ARG A 1 179 ? -14.060 12.696 20.178 1.00 97.25 179 ARG A C 1
ATOM 1471 O O . ARG A 1 179 ? -15.117 13.266 20.447 1.00 97.25 179 ARG A O 1
ATOM 1478 N N . VAL A 1 180 ? -13.990 11.637 19.370 1.00 97.81 180 VAL A N 1
ATOM 1479 C CA . VAL A 1 180 ? -15.155 11.080 18.662 1.00 97.81 180 VAL A CA 1
ATOM 1480 C C . VAL A 1 180 ? -16.321 10.754 19.613 1.00 97.81 180 VAL A C 1
ATOM 1482 O O . VAL A 1 180 ? -17.413 11.265 19.360 1.00 97.81 180 VAL A O 1
ATOM 1485 N N . PRO A 1 181 ? -16.138 10.029 20.738 1.00 97.62 181 PRO A N 1
ATOM 1486 C CA . PRO A 1 181 ? -17.236 9.737 21.664 1.00 97.62 181 PRO A CA 1
ATOM 1487 C C . PRO A 1 181 ? -17.875 10.997 22.253 1.00 97.62 181 PRO A C 1
ATOM 1489 O O . PRO A 1 181 ? -19.092 11.126 22.234 1.00 97.62 181 PRO A O 1
ATOM 1492 N N . VAL A 1 182 ? -17.060 11.971 22.671 1.00 97.00 182 VAL A N 1
ATOM 1493 C CA . VAL A 1 182 ? -17.543 13.249 23.227 1.00 97.00 182 VAL A CA 1
ATOM 1494 C C . VAL A 1 182 ? -18.370 14.015 22.194 1.00 97.00 182 VAL A C 1
ATOM 1496 O O . VAL A 1 182 ? -19.404 14.600 22.515 1.00 97.00 182 VAL A O 1
ATOM 1499 N N . SER A 1 183 ? -17.939 13.995 20.930 1.00 97.12 183 SER A N 1
ATOM 1500 C CA . SER A 1 183 ? -18.713 14.605 19.851 1.00 97.12 183 SER A CA 1
ATOM 1501 C C . SER A 1 183 ? -20.047 13.884 19.637 1.00 97.12 183 SER A C 1
ATOM 1503 O O . SER A 1 183 ? -21.067 14.549 19.476 1.00 97.12 183 SER A O 1
ATOM 1505 N N . HIS A 1 184 ? -20.070 12.549 19.700 1.00 97.75 184 HIS A N 1
ATOM 1506 C CA . HIS A 1 184 ? -21.298 11.763 19.578 1.00 97.75 184 HIS A CA 1
ATOM 1507 C C . HIS A 1 184 ? -22.263 12.000 20.740 1.00 97.75 184 HIS A C 1
ATOM 1509 O O . HIS A 1 184 ? -23.456 12.136 20.491 1.00 97.75 184 HIS A O 1
ATOM 1515 N N . GLU A 1 185 ? -21.771 12.107 21.975 1.00 98.19 185 GLU A N 1
ATOM 1516 C CA . GLU A 1 185 ? -22.583 12.461 23.146 1.00 98.19 185 GLU A CA 1
ATOM 1517 C C . GLU A 1 185 ? -23.213 13.848 22.979 1.00 98.19 185 GLU A C 1
ATOM 1519 O O . GLU A 1 185 ? -24.422 14.002 23.132 1.00 98.19 185 GLU A O 1
ATOM 1524 N N . SER A 1 186 ? -22.425 14.845 22.561 1.00 97.50 186 SER A N 1
ATOM 1525 C CA . SER A 1 186 ? -22.945 16.188 22.284 1.00 97.50 186 SER A CA 1
ATOM 1526 C C . SER A 1 186 ? -24.007 16.181 21.180 1.00 97.50 186 SER A C 1
ATOM 1528 O O . SER A 1 186 ? -25.045 16.830 21.320 1.00 97.50 186 SER A O 1
ATOM 1530 N N . TRP A 1 187 ? -23.781 15.435 20.094 1.00 98.00 187 TRP A N 1
ATOM 1531 C CA . TRP A 1 187 ? -24.775 15.273 19.035 1.00 98.00 187 TRP A CA 1
ATOM 1532 C C . TRP A 1 187 ? -26.032 14.561 19.531 1.00 98.00 187 TRP A C 1
ATOM 1534 O O . TRP A 1 187 ? -27.128 14.979 19.163 1.00 98.00 187 TRP A O 1
ATOM 1544 N N . ALA A 1 188 ? -25.896 13.524 20.359 1.00 98.06 188 ALA A N 1
ATOM 1545 C CA . ALA A 1 188 ? -27.025 12.802 20.936 1.00 98.06 188 ALA A CA 1
ATOM 1546 C C . ALA A 1 188 ? -27.927 13.748 21.738 1.00 98.06 188 ALA A C 1
ATOM 1548 O O . ALA A 1 188 ? -29.123 13.806 21.465 1.00 98.06 188 ALA A O 1
ATOM 1549 N N . THR A 1 189 ? -27.352 14.579 22.612 1.00 98.06 189 THR A N 1
ATOM 1550 C CA . THR A 1 189 ? -28.105 15.591 23.372 1.00 98.06 189 THR A CA 1
ATOM 1551 C C . THR A 1 189 ? -28.839 16.573 22.456 1.00 98.06 189 THR A C 1
ATOM 1553 O O . THR A 1 189 ? -30.024 16.832 22.647 1.00 98.06 189 THR A O 1
ATOM 1556 N N . ILE A 1 190 ? -28.181 17.073 21.401 1.00 98.00 190 ILE A N 1
ATOM 1557 C CA . ILE A 1 190 ? -28.820 17.973 20.423 1.00 98.00 190 ILE A CA 1
ATOM 1558 C C . ILE A 1 190 ? -30.020 17.289 19.747 1.00 98.00 190 ILE A C 1
ATOM 1560 O O . ILE A 1 190 ? -31.045 17.925 19.487 1.00 98.00 190 ILE A O 1
ATOM 1564 N N . TRP A 1 191 ? -29.904 16.002 19.420 1.00 97.06 191 TRP A N 1
ATOM 1565 C CA . TRP A 1 191 ? -30.996 15.247 18.809 1.00 97.06 191 TRP A CA 1
ATOM 1566 C C . TRP A 1 191 ? -32.136 14.963 19.787 1.00 97.06 191 TRP A C 1
ATOM 1568 O O . TRP A 1 191 ? -33.292 15.055 19.376 1.00 97.06 191 TRP A O 1
ATOM 1578 N N . GLU A 1 192 ? -31.844 14.691 21.057 1.00 96.56 192 GLU A N 1
ATOM 1579 C CA . GLU A 1 192 ? -32.850 14.549 22.117 1.00 96.56 192 GLU A CA 1
ATOM 1580 C C . GLU A 1 192 ? -33.638 15.848 22.316 1.00 96.56 192 GLU A C 1
ATOM 1582 O O . GLU A 1 192 ? -34.869 15.836 22.289 1.00 96.56 192 GLU A O 1
ATOM 1587 N N . GLU A 1 193 ? -32.953 16.990 22.409 1.00 96.25 193 GLU A N 1
ATOM 1588 C CA . GLU A 1 193 ? -33.593 18.307 22.500 1.00 96.25 193 GLU A CA 1
ATOM 1589 C C . GLU A 1 193 ? -34.511 18.576 21.300 1.00 96.25 193 GLU A C 1
ATOM 1591 O O . GLU A 1 193 ? -35.651 19.022 21.456 1.00 96.25 193 GLU A O 1
ATOM 1596 N N . ARG A 1 194 ? -34.048 18.253 20.086 1.00 94.94 194 ARG A N 1
ATOM 1597 C CA . ARG A 1 194 ? -34.855 18.376 18.861 1.00 94.94 194 ARG A CA 1
ATOM 1598 C C . ARG A 1 194 ? -36.046 17.425 18.851 1.00 94.94 194 ARG A C 1
ATOM 1600 O O . ARG A 1 194 ? -37.118 17.811 18.387 1.00 94.94 194 ARG A O 1
ATOM 1607 N N . ALA A 1 195 ? -35.873 16.201 19.340 1.00 92.62 195 ALA A N 1
ATOM 1608 C CA . ALA A 1 195 ? -36.946 15.222 19.437 1.00 92.62 195 ALA A CA 1
ATOM 1609 C C . ALA A 1 195 ? -38.027 15.688 20.422 1.00 92.62 195 ALA A C 1
ATOM 1611 O O . ALA A 1 195 ? -39.209 15.595 20.101 1.00 92.62 195 ALA A O 1
ATOM 1612 N N . HIS A 1 196 ? -37.636 16.267 21.561 1.00 90.94 196 HIS A N 1
ATOM 1613 C CA . HIS A 1 196 ? -38.562 16.862 22.527 1.00 90.94 196 HIS A CA 1
ATOM 1614 C C . HIS A 1 196 ? -39.269 18.114 21.995 1.00 90.94 196 HIS A C 1
ATOM 1616 O O . HIS A 1 196 ? -40.448 18.323 22.281 1.00 90.94 196 HIS A O 1
ATOM 1622 N N . ALA A 1 197 ? -38.571 18.941 21.213 1.00 90.31 197 ALA A N 1
ATOM 1623 C CA . ALA A 1 197 ? -39.156 20.120 20.578 1.00 90.31 197 ALA A CA 1
ATOM 1624 C C . ALA A 1 197 ? -40.124 19.765 19.435 1.00 90.31 197 ALA A C 1
ATOM 1626 O O . ALA A 1 197 ? -40.996 20.566 19.089 1.00 90.31 197 ALA A O 1
ATOM 1627 N N . SER A 1 198 ? -39.981 18.579 18.841 1.00 84.38 198 SER A N 1
ATOM 1628 C CA . SER A 1 198 ? -40.882 18.093 17.804 1.00 84.38 198 SER A CA 1
ATOM 1629 C C . SER A 1 198 ? -42.184 17.587 18.436 1.00 84.38 198 SER A C 1
ATOM 1631 O O . SER A 1 198 ? -42.157 16.639 19.221 1.00 84.38 198 SER A O 1
ATOM 1633 N N . PRO A 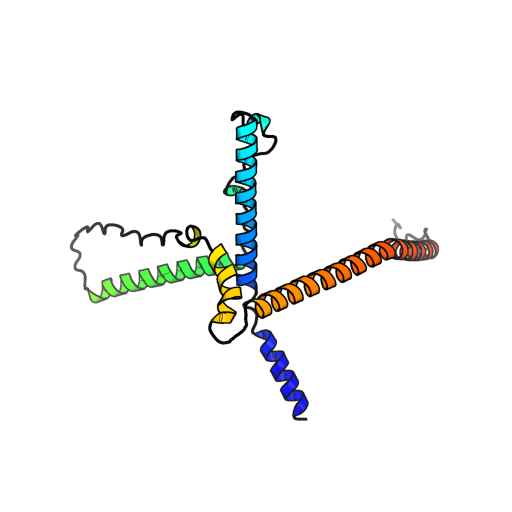1 199 ? -43.355 18.164 18.112 1.00 79.31 199 PRO A N 1
ATOM 1634 C CA . PRO A 1 199 ? -44.630 17.645 18.587 1.00 79.31 199 PRO A CA 1
ATOM 1635 C C . PRO A 1 199 ? -44.910 16.281 17.940 1.00 79.31 199 PRO A C 1
ATOM 1637 O O . PRO A 1 199 ? -45.487 16.190 16.852 1.00 79.31 199 PRO A O 1
ATOM 1640 N N . VAL A 1 200 ? -44.518 15.208 18.629 1.00 68.75 200 VAL A N 1
ATOM 1641 C CA . VAL A 1 200 ? -44.862 13.823 18.290 1.00 68.75 200 VAL A CA 1
ATOM 1642 C C . VAL A 1 200 ? -46.382 13.680 18.412 1.00 68.75 200 VAL A C 1
ATOM 1644 O O . VAL A 1 200 ? -46.921 13.517 19.501 1.00 68.75 200 VAL A O 1
ATOM 1647 N N . GLY A 1 201 ? -47.099 13.839 17.297 1.00 61.22 201 GLY A N 1
ATOM 1648 C CA . GLY A 1 201 ? -48.564 13.740 17.276 1.00 61.22 201 GLY A CA 1
ATOM 1649 C C . GLY A 1 201 ? -49.284 14.556 16.204 1.00 61.22 201 GLY A C 1
ATOM 1650 O O . GLY A 1 201 ? -50.465 14.314 15.966 1.00 61.22 201 GLY A O 1
ATOM 1651 N N . ARG A 1 202 ? -48.619 15.483 15.503 1.00 57.47 202 ARG A N 1
ATOM 1652 C CA . ARG A 1 202 ? -49.206 16.124 14.311 1.00 57.47 202 ARG A CA 1
ATOM 1653 C C . ARG A 1 202 ? -48.660 15.485 13.042 1.00 57.47 202 ARG A C 1
ATOM 1655 O O . ARG A 1 202 ? -47.856 16.094 12.355 1.00 57.47 202 ARG A O 1
ATOM 1662 N N . ASN A 1 203 ? -49.127 14.281 12.720 1.00 57.97 203 ASN A N 1
ATOM 1663 C CA . ASN A 1 203 ? -49.130 13.813 11.333 1.00 57.97 203 ASN A CA 1
ATOM 1664 C C . ASN A 1 203 ? -50.286 14.531 10.617 1.00 57.97 203 ASN A C 1
ATOM 1666 O O . ASN A 1 203 ? -51.440 14.188 10.880 1.00 57.97 203 ASN A O 1
ATOM 1670 N N . PRO A 1 204 ? -50.054 15.516 9.728 1.00 60.12 204 PRO A N 1
ATOM 1671 C CA . PRO A 1 204 ? -51.141 16.257 9.086 1.00 60.12 204 PRO A CA 1
ATOM 1672 C C . PRO A 1 204 ? -51.839 15.480 7.955 1.00 60.12 204 PRO A C 1
ATOM 1674 O O . PRO A 1 204 ? -52.546 16.091 7.160 1.00 60.12 204 PRO A O 1
ATOM 1677 N N . CYS A 1 205 ? -51.631 14.165 7.822 1.00 59.41 205 CYS A N 1
ATOM 1678 C CA . CYS A 1 205 ? -51.853 13.482 6.547 1.00 59.41 205 CYS A CA 1
ATOM 1679 C C . CYS A 1 205 ? -52.467 12.081 6.678 1.00 59.41 205 CYS A C 1
ATOM 1681 O O . CYS A 1 205 ? -51.865 11.133 6.197 1.00 59.41 205 CYS A O 1
ATOM 1683 N N . ILE A 1 206 ? -53.653 11.938 7.277 1.00 54.72 206 ILE A N 1
ATOM 1684 C CA . ILE A 1 206 ? -54.654 10.954 6.812 1.00 54.72 206 ILE A CA 1
ATOM 1685 C C . ILE A 1 206 ? -56.044 11.580 7.027 1.00 54.72 206 ILE A C 1
ATOM 1687 O O . ILE A 1 206 ? -56.698 11.352 8.041 1.00 54.72 206 ILE A O 1
ATOM 1691 N N . ARG A 1 207 ? -56.486 12.435 6.099 1.00 49.38 207 ARG A N 1
ATOM 1692 C CA . ARG A 1 207 ? -57.924 12.636 5.859 1.00 49.38 207 ARG A CA 1
ATOM 1693 C C . ARG A 1 207 ? -58.262 11.803 4.627 1.00 49.38 207 ARG A C 1
ATOM 1695 O O . ARG A 1 207 ? -57.576 11.949 3.618 1.00 49.38 207 ARG A O 1
ATOM 1702 N N . GLY A 1 208 ? -59.209 10.881 4.800 1.00 55.06 208 GLY A N 1
ATOM 1703 C CA . GLY A 1 208 ? -59.744 10.020 3.744 1.00 55.06 208 GLY A CA 1
ATOM 1704 C C . GLY A 1 208 ? -60.640 10.749 2.760 1.00 55.06 208 GLY A C 1
ATOM 1705 O O . GLY A 1 208 ? -60.855 11.971 2.937 1.00 55.06 208 GLY A O 1
#

Radius of gyration: 32.33 Å; chains: 1; bounding box: 93×79×86 Å

Foldseek 3Di:
DVVVVVVVVVVVVVVPPPPPPVVVLVVVVVVLVVVLVVVQVVLVVLCVVVVNDNVPSPDDNDDPVNDDDPDDPVVVVVVVVVVVVVVVVVVVVVVVCCVVVVDDPDPPPDPPPPPPVPPPPCPVPPPPCVVVVVVVLVCVVVPDPCDPVNSVVVVVVVVVVVVVVVVVVVVVVVVCVVCVVVVVVVVVVVVVVVVVVDPPPPPVDDDD

Sequence (208 aa):
MRAALSSLRNHLHLKRRTHAPARLWLRNESQILFFADLYQIGWFAVLQIEAGDESKVGFTRLKREDIRYMDDPETFSKKVEKVRQREERQKARLAQVQVEEGWISSDCEMEVDGVEDPEEDDEFFTKGSNQTVMSQVLDCTISGPCSFATAVRIEWSKAWARLRRWEEEVGILTEETRRVPVSHESWATIWEERAHASPVGRNPCIRG

Secondary structure (DSSP, 8-state):
-HHHHHHHHHHHHHTT-TTHHHHHHHHHHHHHHHHHHHHHHHHHHHHHHTTT-GGGSSSPPPPGGG------HHHHHHHHHHHHHHHHHHHHHHHHHHHHTT-------------------SHHHHS-THHHHHHHHHGGGSSS---HHHHHHHHHHHHHHHHHHHHHHHHHHHHHHHHHHHHHHHHHHHHHHHHHHS-TT-------